Protein AF-A0AAW1ECM9-F1 (afdb_monomer)

Solvent-accessible surface area (backbone atoms only — not comparable to full-atom values): 14323 Å² total; per-residue (Å²): 135,84,79,77,73,82,77,79,55,70,61,82,69,40,70,68,50,48,52,52,51,24,44,50,50,38,53,49,50,54,51,50,55,50,50,58,68,52,47,66,84,90,59,44,42,49,56,42,50,50,54,50,54,52,48,55,52,49,51,55,52,48,47,57,29,48,77,68,73,46,39,92,90,24,63,50,38,37,50,51,47,70,75,41,71,87,61,80,78,69,53,69,64,56,48,52,51,49,53,50,52,52,51,49,48,57,62,75,46,38,68,58,64,74,40,41,65,64,40,41,38,64,68,41,54,78,77,41,61,62,89,78,49,61,79,83,37,32,66,47,44,54,54,52,59,70,32,65,70,56,55,66,48,47,75,85,40,54,74,65,57,42,50,66,67,52,56,60,89,70,32,48,55,56,39,52,49,45,54,56,53,69,66,43,75,55,49,64,45,67,58,53,52,49,52,53,50,47,54,68,65,62,40,92,86,55,86,80,73,48,72,67,59,48,52,53,54,48,51,64,62,75,48,87,75,78,76,62,60,67,62,54,56,73,71,51,81,80,78,80,82,130

Sequence (242 aa):
MAKRLDKTVPELIDPEWKWHLAFLTDVTEMLNSLNLQLQGQGKLICDMYSHIKAFEVKLALLLEQVKKHNFIHLPATQNLSAENPAVPFPAEKCVEALEMLKAQFGVRFRELHVNAKEIRLFQNPFVADIDEVQPSYQFELAELQNCDVLKDAFKPNSLIDFYAALPNDTYPNIKKHAMKMSTLFGSTYICEQTFSRMKLQKTPMRSRLTDEHLHHCLRLAVTRMEPDIQLLTSQMQAHSSH

Structure (mmCIF, N/CA/C/O backbone):
data_AF-A0AAW1ECM9-F1
#
_entry.id   AF-A0AAW1ECM9-F1
#
loop_
_atom_site.group_PDB
_atom_site.id
_atom_site.type_symbol
_atom_site.label_atom_id
_atom_site.label_alt_id
_atom_site.label_comp_id
_atom_site.label_asym_id
_atom_site.label_entity_id
_atom_site.label_seq_id
_atom_site.pdbx_PDB_ins_code
_atom_site.Cartn_x
_atom_site.Cartn_y
_atom_site.Cartn_z
_atom_site.occupancy
_atom_site.B_iso_or_equiv
_atom_site.auth_seq_id
_atom_site.auth_comp_id
_atom_site.auth_asym_id
_atom_site.auth_atom_id
_atom_site.pdbx_PDB_model_num
ATOM 1 N N . MET A 1 1 ? 13.097 36.464 -38.735 1.00 38.59 1 MET A N 1
ATOM 2 C CA . MET A 1 1 ? 13.055 34.992 -38.584 1.00 38.59 1 MET A CA 1
ATOM 3 C C . MET A 1 1 ? 14.288 34.544 -37.815 1.00 38.59 1 MET A C 1
ATOM 5 O O . MET A 1 1 ? 15.364 34.468 -38.393 1.00 38.59 1 MET A O 1
ATOM 9 N N . ALA A 1 2 ? 14.165 34.326 -36.506 1.00 41.69 2 ALA A N 1
ATOM 10 C CA . ALA A 1 2 ? 15.258 33.781 -35.707 1.00 41.69 2 ALA A CA 1
ATOM 11 C C . ALA A 1 2 ? 15.340 32.267 -35.953 1.00 41.69 2 ALA A C 1
ATOM 13 O O . ALA A 1 2 ? 14.420 31.532 -35.594 1.00 41.69 2 ALA A O 1
ATOM 14 N N . LYS A 1 3 ? 16.423 31.811 -36.594 1.00 49.22 3 LYS A N 1
ATOM 15 C CA . LYS A 1 3 ? 16.808 30.396 -36.636 1.00 49.22 3 LYS A CA 1
ATOM 16 C C . LYS A 1 3 ? 16.983 29.925 -35.188 1.00 49.22 3 LYS A C 1
ATOM 18 O O . LYS A 1 3 ? 17.925 30.352 -34.525 1.00 49.22 3 LYS A O 1
ATOM 23 N N . ARG A 1 4 ? 16.083 29.071 -34.686 1.00 49.94 4 ARG A N 1
ATOM 24 C CA . ARG A 1 4 ? 16.380 28.244 -33.508 1.00 49.94 4 ARG A CA 1
ATOM 25 C C . ARG A 1 4 ? 17.580 27.386 -33.903 1.00 49.94 4 ARG A C 1
ATOM 27 O O . ARG A 1 4 ? 17.438 26.532 -34.770 1.00 49.94 4 ARG A O 1
ATOM 34 N N . LEU A 1 5 ? 18.756 27.673 -33.344 1.00 50.81 5 LEU A N 1
ATOM 35 C CA . LEU A 1 5 ? 19.856 26.720 -33.390 1.00 50.81 5 LEU A CA 1
ATOM 36 C C . LEU A 1 5 ? 19.347 25.434 -32.749 1.00 50.81 5 LEU A C 1
ATOM 38 O O . LEU A 1 5 ? 18.868 25.458 -31.613 1.00 50.81 5 LEU A O 1
ATOM 42 N N . ASP A 1 6 ? 19.426 24.357 -33.515 1.00 59.62 6 ASP A N 1
ATOM 43 C CA . ASP A 1 6 ? 19.212 22.993 -33.074 1.00 59.62 6 ASP A CA 1
ATOM 44 C C . ASP A 1 6 ? 20.209 22.730 -31.938 1.00 59.62 6 ASP A C 1
ATOM 46 O O . ASP A 1 6 ? 21.406 22.543 -32.161 1.00 59.62 6 ASP A O 1
ATOM 50 N N . LYS A 1 7 ? 19.757 22.881 -30.689 1.00 62.72 7 LYS A N 1
ATOM 51 C CA . LYS A 1 7 ? 20.581 22.580 -29.521 1.00 62.72 7 LYS A CA 1
ATOM 52 C C . LYS A 1 7 ? 20.659 21.064 -29.441 1.00 62.72 7 LYS A C 1
ATOM 54 O O . LYS A 1 7 ? 19.790 20.433 -28.850 1.00 62.72 7 LYS A O 1
ATOM 59 N N . THR A 1 8 ? 21.684 20.493 -30.061 1.00 66.88 8 THR A N 1
ATOM 60 C CA . THR A 1 8 ? 22.034 19.085 -29.887 1.00 66.88 8 THR A CA 1
ATOM 61 C C . THR A 1 8 ? 22.286 18.834 -28.406 1.00 66.88 8 THR A C 1
ATOM 63 O O . THR A 1 8 ? 23.175 19.455 -27.825 1.00 66.88 8 THR A O 1
ATOM 66 N N . VAL A 1 9 ? 21.482 17.961 -27.802 1.00 75.25 9 VAL A N 1
ATOM 67 C CA . VAL A 1 9 ? 21.668 17.468 -26.433 1.00 75.25 9 VAL A CA 1
ATOM 68 C C . VAL A 1 9 ? 22.594 16.253 -26.536 1.00 75.25 9 VAL A C 1
ATOM 70 O O . VAL A 1 9 ? 22.153 15.236 -27.077 1.00 75.25 9 VAL A O 1
ATOM 73 N N . PRO A 1 10 ? 23.871 16.346 -26.118 1.00 76.62 10 PRO A N 1
ATOM 74 C CA . PRO A 1 10 ? 24.856 15.277 -26.313 1.00 76.62 10 PRO A CA 1
ATOM 75 C C . PRO A 1 10 ? 24.416 13.932 -25.728 1.00 76.62 10 PRO A C 1
ATOM 77 O O . PRO A 1 10 ? 24.673 12.882 -26.309 1.00 76.62 10 PRO A O 1
ATOM 80 N N . GLU A 1 11 ? 23.685 13.966 -24.618 1.00 78.31 11 GLU A N 1
ATOM 81 C CA . GLU A 1 11 ? 23.151 12.795 -23.927 1.00 78.31 11 GLU A CA 1
ATOM 82 C C . GLU A 1 11 ? 22.100 12.049 -24.768 1.00 78.31 11 GLU A C 1
ATOM 84 O O . GLU A 1 11 ? 22.016 10.827 -24.718 1.00 78.31 11 GLU A O 1
ATOM 89 N N . LEU A 1 12 ? 21.351 12.755 -25.628 1.00 78.69 12 LEU A N 1
ATOM 90 C CA . LEU A 1 12 ? 20.403 12.146 -26.575 1.00 78.69 12 LEU A CA 1
ATOM 91 C C . LEU A 1 12 ? 21.086 11.540 -27.808 1.00 78.69 12 LEU A C 1
ATOM 93 O O . LEU A 1 12 ? 20.409 11.019 -28.700 1.00 78.69 12 LEU A O 1
ATOM 97 N N . ILE A 1 13 ? 22.413 11.595 -27.880 1.00 82.50 13 ILE A N 1
ATOM 98 C CA . ILE A 1 13 ? 23.206 10.914 -28.905 1.00 82.50 13 ILE A CA 1
ATOM 99 C C . ILE A 1 13 ? 23.725 9.578 -28.355 1.00 82.50 13 ILE A C 1
ATOM 101 O O . ILE A 1 13 ? 23.816 8.617 -29.116 1.00 82.50 13 ILE A O 1
ATOM 105 N N . ASP A 1 14 ? 23.977 9.491 -27.045 1.00 88.75 14 ASP A N 1
ATOM 106 C CA . ASP A 1 14 ? 24.461 8.290 -26.360 1.00 88.75 14 ASP A CA 1
ATOM 107 C C . ASP A 1 14 ? 23.364 7.200 -26.262 1.00 88.75 14 ASP A C 1
ATOM 109 O O . ASP A 1 14 ? 22.332 7.402 -25.608 1.00 88.75 14 ASP A O 1
ATOM 113 N N . PRO A 1 15 ? 23.556 6.026 -26.897 1.00 87.00 15 PRO A N 1
ATOM 114 C CA . PRO A 1 15 ? 22.600 4.924 -26.830 1.00 87.00 15 PRO A CA 1
ATOM 115 C C . PRO A 1 15 ? 22.406 4.343 -25.422 1.00 87.00 15 PRO A C 1
ATOM 117 O O . PRO A 1 15 ? 21.289 3.947 -25.085 1.00 87.00 15 PRO A O 1
ATOM 120 N N . GLU A 1 16 ? 23.452 4.296 -24.591 1.00 89.44 16 GLU A N 1
ATOM 121 C CA . GLU A 1 16 ? 23.349 3.778 -23.220 1.00 89.44 16 GLU A CA 1
ATOM 122 C C . GLU A 1 16 ? 22.551 4.749 -22.342 1.00 89.44 16 GLU A C 1
ATOM 124 O O . GLU A 1 16 ? 21.689 4.341 -21.559 1.00 89.44 16 GLU A O 1
ATOM 129 N N . TRP A 1 17 ? 22.763 6.054 -22.522 1.00 92.38 17 TRP A N 1
ATOM 130 C CA . TRP A 1 17 ? 21.990 7.070 -21.813 1.00 92.38 17 TRP A CA 1
ATOM 131 C C . TRP A 1 17 ? 20.489 6.983 -22.125 1.00 92.38 17 TRP A C 1
ATOM 133 O O . TRP A 1 17 ? 19.664 7.075 -21.212 1.00 92.38 17 TRP A O 1
ATOM 143 N N . LYS A 1 18 ? 20.114 6.737 -23.389 1.00 93.12 18 LYS A N 1
ATOM 144 C CA . LYS A 1 18 ? 18.703 6.544 -23.781 1.00 93.12 18 LYS A CA 1
ATOM 145 C C . LYS A 1 18 ? 18.054 5.371 -23.058 1.00 93.12 18 LYS A C 1
ATOM 147 O O . LYS A 1 18 ? 16.903 5.493 -22.639 1.00 93.12 18 LYS A O 1
ATOM 152 N N . TRP A 1 19 ? 18.786 4.270 -22.878 1.00 95.12 19 TRP A N 1
ATOM 153 C CA . TRP A 1 19 ? 18.303 3.128 -22.104 1.00 95.12 19 TRP A CA 1
ATOM 154 C C . TRP A 1 19 ? 18.006 3.506 -20.660 1.00 95.12 19 TRP A C 1
ATOM 156 O O . TRP A 1 19 ? 16.916 3.216 -20.166 1.00 95.12 19 TRP A O 1
ATOM 166 N N . HIS A 1 20 ? 18.937 4.202 -20.003 1.00 94.81 20 HIS A N 1
ATOM 167 C CA . HIS A 1 20 ? 18.720 4.674 -18.639 1.00 94.81 20 HIS A CA 1
ATOM 168 C C . HIS A 1 20 ? 17.531 5.634 -18.550 1.00 94.81 20 HIS A C 1
ATOM 170 O O . HIS A 1 20 ? 16.724 5.501 -17.634 1.00 94.81 20 HIS A O 1
ATOM 176 N N . LEU A 1 21 ? 17.377 6.562 -19.501 1.00 95.44 21 LEU A N 1
ATOM 177 C CA . LEU A 1 21 ? 16.240 7.483 -19.517 1.00 95.44 21 LEU A CA 1
ATOM 178 C C . LEU A 1 21 ? 14.907 6.736 -19.649 1.00 95.44 21 LEU A C 1
ATOM 180 O O . LEU A 1 21 ? 13.988 6.997 -18.872 1.00 95.44 21 LEU A O 1
ATOM 184 N N . ALA A 1 22 ? 14.792 5.826 -20.619 1.00 96.38 22 ALA A N 1
ATOM 185 C CA . ALA A 1 22 ? 13.566 5.063 -20.852 1.00 96.38 22 ALA A CA 1
ATOM 186 C C . ALA A 1 22 ? 13.191 4.234 -19.614 1.00 96.38 22 ALA A C 1
ATOM 188 O O . ALA A 1 22 ? 12.075 4.339 -19.104 1.00 96.38 22 ALA A O 1
ATOM 189 N N . PHE A 1 23 ? 14.168 3.516 -19.060 1.00 97.44 23 PHE A N 1
ATOM 190 C CA . PHE A 1 23 ? 14.000 2.714 -17.855 1.00 97.44 23 PHE A CA 1
ATOM 191 C C . PHE A 1 23 ? 13.586 3.548 -16.635 1.00 97.44 23 PHE A C 1
ATOM 193 O O . PHE A 1 23 ? 12.630 3.209 -15.935 1.00 97.44 23 PHE A O 1
ATOM 200 N N . LEU A 1 24 ? 14.271 4.668 -16.384 1.00 97.12 24 LEU A N 1
ATOM 201 C CA . LEU A 1 24 ? 13.948 5.556 -15.266 1.00 97.12 24 LEU A CA 1
ATOM 202 C C . LEU A 1 24 ? 12.581 6.216 -15.432 1.00 97.12 24 LEU A C 1
ATOM 204 O O . LEU A 1 24 ? 11.898 6.424 -14.429 1.00 97.12 24 LEU A O 1
ATOM 208 N N . THR A 1 25 ? 12.170 6.523 -16.663 1.00 98.00 25 THR A N 1
ATOM 209 C CA . THR A 1 25 ? 10.831 7.057 -16.949 1.00 98.00 25 THR A CA 1
ATOM 210 C C . THR A 1 25 ? 9.763 6.069 -16.489 1.00 98.00 25 THR A C 1
ATOM 212 O O . THR A 1 25 ? 8.888 6.438 -15.707 1.00 98.00 25 THR A O 1
ATOM 215 N N . ASP A 1 26 ? 9.886 4.800 -16.884 1.00 98.31 26 ASP A N 1
ATOM 216 C CA . ASP A 1 26 ? 8.927 3.758 -16.509 1.00 98.31 26 ASP A CA 1
ATOM 217 C C . ASP A 1 26 ? 8.907 3.507 -14.985 1.00 98.31 26 ASP A C 1
ATOM 219 O O . ASP A 1 26 ? 7.842 3.490 -14.362 1.00 98.31 26 ASP A O 1
ATOM 223 N N . VAL A 1 27 ? 10.078 3.367 -14.348 1.00 97.50 27 VAL A N 1
ATOM 224 C CA . VAL A 1 27 ? 10.175 3.134 -12.891 1.00 97.50 27 VAL A CA 1
ATOM 225 C C . VAL A 1 27 ? 9.627 4.322 -12.094 1.00 97.50 27 VAL A C 1
ATOM 227 O O . VAL A 1 27 ? 8.933 4.132 -11.092 1.00 97.50 27 VAL A O 1
ATOM 230 N N . THR A 1 28 ? 9.902 5.550 -12.537 1.00 97.19 28 THR A N 1
ATOM 231 C CA . THR A 1 28 ? 9.387 6.762 -11.882 1.00 97.19 28 THR A CA 1
ATOM 232 C C . THR A 1 28 ? 7.871 6.849 -12.003 1.00 97.19 28 THR A C 1
ATOM 234 O O . THR A 1 28 ? 7.210 7.200 -11.027 1.00 97.19 28 THR A O 1
ATOM 237 N N . GLU A 1 29 ? 7.299 6.467 -13.146 1.00 98.00 29 GLU A N 1
ATOM 238 C CA . GLU A 1 29 ? 5.845 6.419 -13.322 1.00 98.00 29 GLU A CA 1
ATOM 239 C C . GLU A 1 29 ? 5.197 5.391 -12.379 1.00 98.00 29 GLU A C 1
ATOM 241 O O . GLU A 1 29 ? 4.200 5.685 -11.714 1.00 98.00 29 GLU A O 1
ATOM 246 N N . MET A 1 30 ? 5.807 4.209 -12.221 1.00 97.44 30 MET A N 1
ATOM 247 C CA . MET A 1 30 ? 5.350 3.211 -11.245 1.00 97.44 30 MET A CA 1
ATOM 248 C C . MET A 1 30 ? 5.378 3.758 -9.808 1.00 97.44 30 MET A C 1
ATOM 250 O O . MET A 1 30 ? 4.416 3.571 -9.055 1.00 97.44 30 MET A O 1
ATOM 254 N N . LEU A 1 31 ? 6.459 4.446 -9.424 1.00 96.50 31 LEU A N 1
ATOM 255 C CA . LEU A 1 31 ? 6.590 5.078 -8.106 1.00 96.50 31 LEU A CA 1
ATOM 256 C C . LEU A 1 31 ? 5.564 6.197 -7.903 1.00 96.50 31 LEU A C 1
ATOM 258 O O . LEU A 1 31 ? 4.970 6.294 -6.828 1.00 96.50 31 LEU A O 1
ATOM 262 N N . ASN A 1 32 ? 5.318 7.011 -8.929 1.00 95.75 32 ASN A N 1
ATOM 263 C CA . ASN A 1 32 ? 4.312 8.066 -8.898 1.00 95.75 32 ASN A CA 1
ATOM 264 C C . ASN A 1 32 ? 2.902 7.484 -8.715 1.00 95.75 32 ASN A C 1
ATOM 266 O O . ASN A 1 32 ? 2.145 7.950 -7.863 1.00 95.75 32 ASN A O 1
ATOM 270 N N . SER A 1 33 ? 2.581 6.407 -9.436 1.00 96.00 33 SER A N 1
ATOM 271 C CA . SER A 1 33 ? 1.314 5.685 -9.287 1.00 96.00 33 SER A CA 1
ATOM 272 C C . SER A 1 33 ? 1.107 5.182 -7.854 1.00 96.00 33 SER A C 1
ATOM 274 O O . SER A 1 33 ? 0.041 5.400 -7.274 1.00 96.00 33 SER A O 1
ATOM 276 N N . LEU A 1 34 ? 2.136 4.580 -7.240 1.00 94.94 34 LEU A N 1
ATOM 277 C CA . LEU A 1 34 ? 2.082 4.197 -5.827 1.00 94.94 34 LEU A CA 1
ATOM 278 C C . LEU A 1 34 ? 1.882 5.422 -4.928 1.00 94.94 34 LEU A C 1
ATOM 280 O O . LEU A 1 34 ? 1.025 5.401 -4.049 1.00 94.94 34 LEU A O 1
ATOM 284 N N . ASN A 1 35 ? 2.654 6.488 -5.136 1.00 91.81 35 ASN A N 1
ATOM 285 C CA . ASN A 1 35 ? 2.578 7.683 -4.304 1.00 91.81 35 ASN A CA 1
ATOM 286 C C . ASN A 1 35 ? 1.161 8.283 -4.304 1.00 91.81 35 ASN A C 1
ATOM 288 O O . ASN A 1 35 ? 0.630 8.596 -3.242 1.00 91.81 35 ASN A O 1
ATOM 292 N N . LEU A 1 36 ? 0.497 8.335 -5.461 1.00 91.12 36 LEU A N 1
ATOM 293 C CA . LEU A 1 36 ? -0.900 8.768 -5.562 1.00 91.12 36 LEU A CA 1
ATOM 294 C C . LEU A 1 36 ? -1.866 7.854 -4.790 1.00 91.12 36 LEU A C 1
ATOM 296 O O . LEU A 1 36 ? -2.824 8.344 -4.198 1.00 91.12 36 LEU A O 1
ATOM 300 N N . GLN A 1 37 ? -1.617 6.540 -4.752 1.00 91.62 37 GLN A N 1
ATOM 301 C CA . GLN A 1 37 ? -2.428 5.592 -3.972 1.00 91.62 37 GLN A CA 1
ATOM 302 C C . GLN A 1 37 ? -2.243 5.746 -2.457 1.00 91.62 37 GLN A C 1
ATOM 304 O O . GLN A 1 37 ? -3.186 5.505 -1.696 1.00 91.62 37 GLN A O 1
ATOM 309 N N . LEU A 1 38 ? -1.038 6.135 -2.030 1.00 89.00 38 LEU A N 1
ATOM 310 C CA . LEU A 1 38 ? -0.685 6.390 -0.631 1.00 89.00 38 LEU A CA 1
ATOM 311 C C . LEU A 1 38 ? -1.124 7.779 -0.148 1.00 89.00 38 LEU A C 1
ATOM 313 O O . LEU A 1 38 ? -1.183 8.030 1.055 1.00 89.00 38 LEU A O 1
ATOM 317 N N . GLN A 1 39 ? -1.442 8.678 -1.073 1.00 84.12 39 GLN A N 1
ATOM 318 C CA . GLN A 1 39 ? -1.940 10.012 -0.782 1.00 84.12 39 GLN A CA 1
ATOM 319 C C . GLN A 1 39 ? -3.474 10.062 -0.788 1.00 84.12 39 GLN A C 1
ATOM 321 O O . GLN A 1 39 ? -4.174 9.171 -1.271 1.00 84.12 39 GLN A O 1
ATOM 326 N N . GLY A 1 40 ? -4.005 11.146 -0.227 1.00 77.50 40 GLY A N 1
ATOM 327 C CA . GLY A 1 40 ? -5.434 11.424 -0.200 1.00 77.50 40 GLY A CA 1
ATOM 328 C C . GLY A 1 40 ? -6.073 11.257 1.172 1.00 77.50 40 GLY A C 1
ATOM 329 O O . GLY A 1 40 ? -5.466 10.829 2.156 1.00 77.50 40 GLY A O 1
ATOM 330 N N . GLN A 1 41 ? -7.331 11.675 1.235 1.00 74.44 41 GLN A N 1
ATOM 331 C CA . GLN A 1 41 ? -8.090 11.766 2.468 1.00 74.44 41 GLN A CA 1
ATOM 332 C C . GLN A 1 41 ? -8.784 10.434 2.788 1.00 74.44 41 GLN A C 1
ATOM 334 O O . GLN A 1 41 ? -9.352 9.802 1.905 1.00 74.44 41 GLN A O 1
ATOM 339 N N . GLY A 1 42 ? -8.782 10.033 4.064 1.00 77.50 42 GLY A N 1
ATOM 340 C CA . GLY A 1 42 ? -9.555 8.875 4.536 1.00 77.50 42 GLY A CA 1
ATOM 341 C C . GLY A 1 42 ? -8.935 7.505 4.251 1.00 77.50 42 GLY A C 1
ATOM 342 O O . GLY A 1 42 ? -9.629 6.506 4.373 1.00 77.50 42 GLY A O 1
ATOM 343 N N . LYS A 1 43 ? -7.649 7.445 3.886 1.00 84.81 43 LYS A N 1
ATOM 344 C CA . LYS A 1 43 ? -6.910 6.185 3.738 1.00 84.81 43 LYS A CA 1
ATOM 345 C C . LYS A 1 43 ? -6.592 5.587 5.107 1.00 84.81 43 LYS A C 1
ATOM 347 O O . LYS A 1 43 ? -5.938 6.244 5.921 1.00 84.81 43 LYS A O 1
ATOM 352 N N . LEU A 1 44 ? -7.030 4.352 5.345 1.00 91.00 44 LEU A N 1
ATOM 353 C CA . LEU A 1 44 ? -6.690 3.605 6.552 1.00 91.00 44 LEU A CA 1
ATOM 354 C C . LEU A 1 44 ? -5.328 2.926 6.393 1.00 91.00 44 LEU A C 1
ATOM 356 O O . LEU A 1 44 ? -4.858 2.661 5.284 1.00 91.00 44 LEU A O 1
ATOM 360 N N . ILE A 1 45 ? -4.700 2.589 7.520 1.00 91.81 45 ILE A N 1
ATOM 361 C CA . ILE A 1 45 ? -3.388 1.931 7.530 1.00 91.81 45 ILE A CA 1
ATOM 362 C C . ILE A 1 45 ? -3.381 0.613 6.737 1.00 91.81 45 ILE A C 1
ATOM 364 O O . ILE A 1 45 ? -2.407 0.307 6.051 1.00 91.81 45 ILE A O 1
ATOM 368 N N . CYS A 1 46 ? -4.486 -0.140 6.760 1.00 93.31 46 CYS A N 1
ATOM 369 C CA . CYS A 1 46 ? -4.637 -1.382 6.002 1.00 93.31 46 CYS A CA 1
ATOM 370 C C . CYS A 1 46 ? -4.703 -1.165 4.485 1.00 93.31 46 CYS A C 1
ATOM 372 O O . CYS A 1 46 ? -4.180 -1.992 3.732 1.00 93.31 46 CYS A O 1
ATOM 374 N N . ASP A 1 47 ? -5.286 -0.054 4.027 1.00 92.12 47 ASP A N 1
ATOM 375 C CA . ASP A 1 47 ? -5.331 0.293 2.603 1.00 92.12 47 ASP A CA 1
ATOM 376 C C . ASP A 1 47 ? -3.919 0.581 2.102 1.00 92.12 47 ASP A C 1
ATOM 378 O O . ASP A 1 47 ? -3.468 0.046 1.089 1.00 92.12 47 ASP A O 1
ATOM 382 N N . MET A 1 48 ? -3.183 1.384 2.871 1.00 92.25 48 MET A N 1
ATOM 383 C CA . MET A 1 48 ? -1.814 1.765 2.537 1.00 92.25 48 MET A CA 1
ATOM 384 C C . MET A 1 48 ? -0.882 0.565 2.558 1.00 92.25 48 MET A C 1
ATOM 386 O O . MET A 1 48 ? -0.116 0.371 1.614 1.00 92.25 48 MET A O 1
ATOM 390 N N . TYR A 1 49 ? -1.006 -0.292 3.571 1.00 94.50 49 TYR A N 1
ATOM 391 C CA . TYR A 1 49 ? -0.241 -1.528 3.628 1.00 94.50 49 TYR A CA 1
ATOM 392 C C . TYR A 1 49 ? -0.534 -2.445 2.433 1.00 94.50 49 TYR A C 1
ATOM 394 O O . TYR A 1 49 ? 0.391 -3.015 1.856 1.00 94.50 49 TYR A O 1
ATOM 402 N N . SER A 1 50 ? -1.794 -2.532 1.997 1.00 95.00 50 SER A N 1
ATOM 403 C CA . SER A 1 50 ? -2.174 -3.317 0.815 1.00 95.00 50 SER A CA 1
ATOM 404 C C . SER A 1 50 ? -1.528 -2.777 -0.468 1.00 95.00 50 SER A C 1
ATOM 406 O O . SER A 1 50 ? -0.988 -3.557 -1.255 1.00 95.00 50 SER A O 1
ATOM 408 N N . HIS A 1 51 ? -1.519 -1.453 -0.663 1.00 95.94 51 HIS A N 1
ATOM 409 C CA . HIS A 1 51 ? -0.849 -0.815 -1.804 1.00 95.94 51 HIS A CA 1
ATOM 410 C C . HIS A 1 51 ? 0.671 -1.039 -1.788 1.00 95.94 51 HIS A C 1
ATOM 412 O O . HIS A 1 51 ? 1.248 -1.379 -2.823 1.00 95.94 51 HIS A O 1
ATOM 418 N N . ILE A 1 52 ? 1.307 -0.921 -0.617 1.00 96.06 52 ILE A N 1
ATOM 419 C CA . ILE A 1 52 ? 2.749 -1.154 -0.440 1.00 96.06 52 ILE A CA 1
ATOM 420 C C . ILE A 1 52 ? 3.101 -2.606 -0.767 1.00 96.06 52 ILE A C 1
ATOM 422 O O . ILE A 1 52 ? 3.949 -2.834 -1.628 1.00 96.06 52 ILE A O 1
ATOM 426 N N . LYS A 1 53 ? 2.398 -3.588 -0.182 1.00 96.81 53 LYS A N 1
ATOM 427 C CA . LYS A 1 53 ? 2.646 -5.011 -0.479 1.00 96.81 53 LYS A CA 1
ATOM 428 C C . LYS A 1 53 ? 2.468 -5.327 -1.959 1.00 96.81 53 LYS A C 1
ATOM 430 O O . LYS A 1 53 ? 3.275 -6.049 -2.539 1.00 96.81 53 LYS A O 1
ATOM 435 N N . ALA A 1 54 ? 1.418 -4.793 -2.582 1.00 97.88 54 ALA A N 1
ATOM 436 C CA . ALA A 1 54 ? 1.194 -4.989 -4.008 1.00 97.88 54 ALA A CA 1
ATOM 437 C C . ALA A 1 54 ? 2.356 -4.423 -4.838 1.00 97.88 54 ALA A C 1
ATOM 439 O O . ALA A 1 54 ? 2.783 -5.056 -5.804 1.00 97.88 54 ALA A O 1
ATOM 440 N N . PHE A 1 55 ? 2.890 -3.259 -4.463 1.00 98.06 55 PHE A N 1
ATOM 441 C CA . PHE A 1 55 ? 4.039 -2.667 -5.140 1.00 98.06 55 PHE A CA 1
ATOM 442 C C . PHE A 1 55 ? 5.326 -3.472 -4.944 1.00 98.06 55 PHE A C 1
ATOM 444 O O . PHE A 1 55 ? 6.040 -3.700 -5.913 1.00 98.06 55 PHE A O 1
ATOM 451 N N . GLU A 1 56 ? 5.607 -3.967 -3.740 1.00 98.06 56 GLU A N 1
ATOM 452 C CA . GLU A 1 56 ? 6.778 -4.818 -3.484 1.00 98.06 56 GLU A CA 1
ATOM 453 C C . GLU A 1 56 ? 6.748 -6.111 -4.308 1.00 98.06 56 GLU A C 1
ATOM 455 O O . GLU A 1 56 ? 7.773 -6.528 -4.854 1.00 98.06 56 GLU A O 1
ATOM 460 N N . VAL A 1 57 ? 5.565 -6.720 -4.456 1.00 98.12 57 VAL A N 1
ATOM 461 C CA . VAL A 1 57 ? 5.366 -7.884 -5.332 1.00 98.12 57 VAL A CA 1
ATOM 462 C C . VAL A 1 57 ? 5.587 -7.502 -6.796 1.00 98.12 57 VAL A C 1
ATOM 464 O O . VAL A 1 57 ? 6.315 -8.201 -7.499 1.00 98.12 57 VAL A O 1
ATOM 467 N N . LYS A 1 58 ? 5.024 -6.376 -7.259 1.00 97.94 58 LYS A N 1
ATOM 468 C CA . LYS A 1 58 ? 5.265 -5.860 -8.620 1.00 97.94 58 LYS A CA 1
ATOM 469 C C . LYS A 1 58 ? 6.748 -5.603 -8.875 1.00 97.94 58 LYS A C 1
ATOM 471 O O . LYS A 1 58 ? 7.236 -5.957 -9.939 1.00 97.94 58 LYS A O 1
ATOM 476 N N . LEU A 1 59 ? 7.465 -5.040 -7.908 1.00 98.00 59 LEU A N 1
ATOM 477 C CA . LEU A 1 59 ? 8.893 -4.754 -8.014 1.00 98.00 59 LEU A CA 1
ATOM 478 C C . LEU A 1 59 ? 9.723 -6.041 -8.101 1.00 98.00 59 LEU A C 1
ATOM 480 O O . LEU A 1 59 ? 10.655 -6.120 -8.896 1.00 98.00 59 LEU A O 1
ATOM 484 N N . ALA A 1 60 ? 9.358 -7.075 -7.335 1.00 98.06 60 ALA A N 1
ATOM 485 C CA . ALA A 1 60 ? 9.984 -8.391 -7.445 1.00 98.06 60 ALA A CA 1
ATOM 486 C C . ALA A 1 60 ? 9.718 -9.051 -8.811 1.00 98.06 60 ALA A C 1
ATOM 488 O O . ALA A 1 60 ? 10.638 -9.608 -9.402 1.00 98.06 60 ALA A O 1
ATOM 489 N N . LEU A 1 61 ? 8.490 -8.957 -9.331 1.00 98.00 61 LEU A N 1
ATOM 490 C CA . LEU A 1 61 ? 8.152 -9.447 -10.671 1.00 98.00 61 LEU A CA 1
ATOM 491 C C . LEU A 1 61 ? 8.922 -8.691 -11.758 1.00 98.00 61 LEU A C 1
ATOM 493 O O . LEU A 1 61 ? 9.478 -9.316 -12.661 1.00 98.00 61 LEU A O 1
ATOM 497 N N . LEU A 1 62 ? 8.990 -7.365 -11.643 1.00 97.81 62 LEU A N 1
ATOM 498 C CA . LEU A 1 62 ? 9.706 -6.504 -12.574 1.00 97.81 62 LEU A CA 1
ATOM 499 C C . LEU A 1 62 ? 11.196 -6.847 -12.617 1.00 97.81 62 LEU A C 1
ATOM 501 O O . LEU A 1 62 ? 11.764 -6.970 -13.697 1.00 97.81 62 LEU A O 1
ATOM 505 N N . LEU A 1 63 ? 11.817 -7.059 -11.455 1.00 98.06 63 LEU A N 1
ATOM 506 C CA . LEU A 1 63 ? 13.215 -7.474 -11.353 1.00 98.06 63 LEU A CA 1
ATOM 507 C C . LEU A 1 63 ? 13.491 -8.754 -12.159 1.00 98.06 63 LEU A C 1
ATOM 509 O O . LEU A 1 63 ? 14.431 -8.798 -12.952 1.00 98.06 63 LEU A O 1
ATOM 513 N N . GLU A 1 64 ? 12.650 -9.779 -12.003 1.00 98.00 64 GLU A N 1
ATOM 514 C CA . GLU A 1 64 ? 12.784 -11.042 -12.742 1.00 98.00 64 GLU A CA 1
ATOM 515 C C . GLU A 1 64 ? 12.544 -10.877 -14.248 1.00 98.00 64 GLU A C 1
ATOM 517 O O . GLU A 1 64 ? 13.193 -11.533 -15.066 1.00 98.00 64 GLU A O 1
ATOM 522 N N . GLN A 1 65 ? 11.620 -9.997 -14.633 1.00 97.31 65 GLN A N 1
ATOM 523 C CA . GLN A 1 65 ? 11.347 -9.681 -16.034 1.00 97.31 65 GLN A CA 1
ATOM 524 C C . GLN A 1 65 ? 12.531 -8.960 -16.690 1.00 97.31 65 GLN A C 1
ATOM 526 O O . GLN A 1 65 ? 12.966 -9.373 -17.764 1.00 97.31 65 GLN A O 1
ATOM 531 N N . VAL A 1 66 ? 13.112 -7.963 -16.019 1.00 97.12 66 VAL A N 1
ATOM 532 C CA . VAL A 1 66 ? 14.282 -7.215 -16.504 1.00 97.12 66 VAL A CA 1
ATOM 533 C C . VAL A 1 66 ? 15.501 -8.130 -16.648 1.00 97.12 66 VAL A C 1
ATOM 535 O O . VAL A 1 66 ? 16.162 -8.087 -17.684 1.00 97.12 66 VAL A O 1
ATOM 538 N N . LYS A 1 67 ? 15.748 -9.043 -15.694 1.00 96.69 67 LYS A N 1
ATOM 539 C CA . LYS A 1 67 ? 16.802 -10.079 -15.813 1.00 96.69 67 LYS A CA 1
ATOM 540 C C . LYS A 1 67 ? 16.633 -10.942 -17.073 1.00 96.69 67 LYS A C 1
ATOM 542 O O . LYS A 1 67 ? 17.612 -11.327 -17.708 1.00 96.69 67 LYS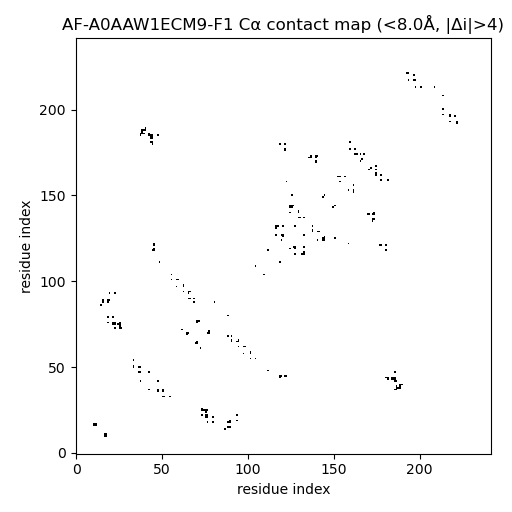 A O 1
ATOM 547 N N . LYS A 1 68 ? 15.385 -11.214 -17.466 1.00 96.38 68 LYS A N 1
ATOM 548 C CA . LYS A 1 68 ? 15.020 -11.980 -18.671 1.00 96.38 68 LYS A CA 1
A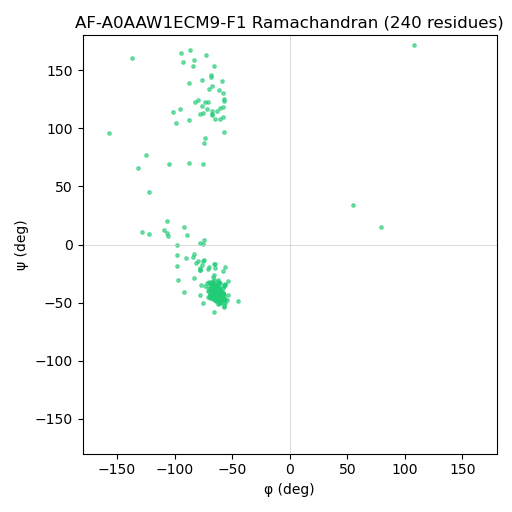TOM 549 C C . LYS A 1 68 ? 14.862 -11.119 -19.929 1.00 96.38 68 LYS A C 1
ATOM 551 O O . LYS A 1 68 ? 14.409 -11.644 -20.942 1.00 96.38 68 LYS A O 1
ATOM 556 N N . HIS A 1 69 ? 15.211 -9.831 -19.876 1.00 94.88 69 HIS A N 1
ATOM 557 C CA . HIS A 1 69 ? 15.034 -8.876 -20.978 1.00 94.88 69 HIS A CA 1
ATOM 558 C C . HIS A 1 69 ? 13.578 -8.797 -21.480 1.00 94.88 69 HIS A C 1
ATOM 560 O O . HIS A 1 69 ? 13.312 -8.609 -22.665 1.00 94.88 69 HIS A O 1
ATOM 566 N N . ASN A 1 70 ? 12.617 -8.963 -20.570 1.00 96.44 70 ASN A N 1
ATOM 567 C CA . ASN A 1 70 ? 11.196 -8.803 -20.843 1.00 96.44 70 ASN A CA 1
ATOM 568 C C . ASN A 1 70 ? 10.720 -7.442 -20.320 1.00 96.44 70 ASN A C 1
ATOM 570 O O . ASN A 1 70 ? 10.675 -7.216 -19.113 1.00 96.44 70 ASN A O 1
ATOM 574 N N . PHE A 1 71 ? 10.321 -6.557 -21.231 1.00 96.81 71 PHE A N 1
ATOM 575 C CA . PHE A 1 71 ? 9.939 -5.177 -20.919 1.00 96.81 71 PHE A CA 1
ATOM 576 C C . PHE A 1 71 ? 8.426 -4.922 -20.997 1.00 96.81 71 PHE A C 1
ATOM 578 O O . PHE A 1 71 ? 8.004 -3.780 -21.109 1.00 96.81 71 PHE A O 1
ATOM 585 N N . ILE A 1 72 ? 7.581 -5.957 -20.915 1.00 96.44 72 ILE A N 1
ATOM 586 C CA . ILE A 1 72 ? 6.119 -5.833 -21.105 1.00 96.44 72 ILE A CA 1
ATOM 587 C C . ILE A 1 72 ? 5.417 -4.847 -20.146 1.00 96.44 72 ILE A C 1
ATOM 589 O O . ILE A 1 72 ? 4.328 -4.361 -20.443 1.00 96.44 72 ILE A O 1
ATOM 593 N N . HIS A 1 73 ? 6.012 -4.557 -18.987 1.00 96.69 73 HIS A N 1
ATOM 594 C CA . HIS A 1 73 ? 5.506 -3.574 -18.017 1.00 96.69 73 HIS A CA 1
ATOM 595 C C . HIS A 1 73 ? 6.325 -2.278 -17.979 1.00 96.69 73 HIS A C 1
ATOM 597 O O . HIS A 1 73 ? 6.111 -1.452 -17.096 1.00 96.69 73 HIS A O 1
ATOM 603 N N . LEU A 1 74 ? 7.244 -2.101 -18.928 1.00 97.75 74 LEU A N 1
ATOM 604 C CA . LEU A 1 74 ? 8.113 -0.938 -19.078 1.00 97.75 74 LEU A CA 1
ATOM 605 C C . LEU A 1 74 ? 7.936 -0.369 -20.498 1.00 97.75 74 LEU A C 1
ATOM 607 O O . LEU A 1 74 ? 8.755 -0.655 -21.373 1.00 97.75 74 LEU A O 1
ATOM 611 N N . PRO A 1 75 ? 6.840 0.364 -20.777 1.00 97.75 75 PRO A N 1
ATOM 612 C CA . PRO A 1 75 ? 6.496 0.776 -22.137 1.00 97.75 75 PRO A CA 1
ATOM 613 C C . PRO A 1 75 ? 7.579 1.606 -22.832 1.00 97.75 75 PRO A C 1
ATOM 615 O O . PRO A 1 75 ? 7.861 1.363 -24.006 1.00 97.75 75 PRO A O 1
ATOM 618 N N . ALA A 1 76 ? 8.211 2.560 -22.139 1.00 97.31 76 ALA A N 1
ATOM 619 C CA . ALA A 1 76 ? 9.269 3.372 -22.741 1.00 97.31 76 ALA A CA 1
ATOM 620 C C . ALA A 1 76 ? 10.492 2.510 -23.088 1.00 97.31 76 ALA A C 1
ATOM 622 O O . ALA A 1 76 ? 11.054 2.624 -24.180 1.00 97.31 76 ALA A O 1
ATOM 623 N N . THR A 1 77 ? 10.860 1.598 -22.188 1.00 96.69 77 THR A N 1
ATOM 624 C CA . THR A 1 77 ? 11.965 0.647 -22.379 1.00 96.69 77 THR A CA 1
ATOM 625 C C . THR A 1 77 ? 11.668 -0.340 -23.513 1.00 96.69 77 THR A C 1
ATOM 627 O O . THR A 1 77 ? 12.529 -0.606 -24.352 1.00 96.69 77 THR A O 1
ATOM 630 N N . GLN A 1 78 ? 10.437 -0.851 -23.587 1.00 96.69 78 GLN A N 1
ATOM 631 C CA . GLN A 1 78 ? 9.985 -1.762 -24.637 1.00 96.69 78 GLN A CA 1
ATOM 632 C C . GLN A 1 78 ? 10.007 -1.098 -26.015 1.00 96.69 78 GLN A C 1
ATOM 634 O O . GLN A 1 78 ? 10.487 -1.702 -26.976 1.00 96.69 78 GLN A O 1
ATOM 639 N N . ASN A 1 79 ? 9.529 0.144 -26.108 1.00 96.25 79 ASN A N 1
ATOM 640 C CA . ASN A 1 79 ? 9.541 0.904 -27.355 1.00 96.25 79 ASN A CA 1
ATOM 641 C C . ASN A 1 79 ? 10.976 1.150 -27.834 1.00 96.25 79 ASN A C 1
ATOM 643 O O . ASN A 1 79 ? 11.288 0.864 -28.988 1.00 96.25 79 ASN A O 1
ATOM 647 N N . LEU A 1 80 ? 11.878 1.568 -26.937 1.00 94.94 80 LEU A N 1
ATOM 648 C CA . LEU A 1 80 ? 13.286 1.775 -27.286 1.00 94.94 80 LEU A CA 1
ATOM 649 C C . LEU A 1 80 ? 13.963 0.476 -27.758 1.00 94.94 80 LEU A C 1
ATOM 651 O O . LEU A 1 80 ? 14.725 0.493 -28.727 1.00 94.94 80 LEU A O 1
ATOM 655 N N . SER A 1 81 ? 13.637 -0.654 -27.120 1.00 93.69 81 SER A N 1
ATOM 656 C CA . SER A 1 81 ? 14.106 -1.981 -27.534 1.00 93.69 81 SER A CA 1
ATOM 657 C C . SER A 1 81 ? 13.657 -2.358 -28.946 1.00 93.69 81 SER A C 1
ATOM 659 O O . SER A 1 81 ? 14.405 -3.027 -29.657 1.00 93.69 81 SER A O 1
ATOM 661 N N . ALA A 1 82 ? 12.437 -1.981 -29.335 1.00 93.19 82 ALA A N 1
ATOM 662 C CA . ALA A 1 82 ? 11.890 -2.264 -30.658 1.00 93.19 82 ALA A CA 1
ATOM 663 C C . ALA A 1 82 ? 12.470 -1.331 -31.734 1.00 93.19 82 ALA A C 1
ATOM 665 O O . ALA A 1 82 ? 12.695 -1.765 -32.863 1.00 93.19 82 ALA A O 1
ATOM 666 N N . GLU A 1 83 ? 12.739 -0.070 -31.384 1.00 91.69 83 GLU A N 1
ATOM 667 C CA . GLU A 1 83 ? 13.334 0.922 -32.286 1.00 91.69 83 GLU A CA 1
ATOM 668 C C . GLU A 1 83 ? 14.814 0.640 -32.581 1.00 91.69 83 GLU A C 1
ATOM 670 O O . GLU A 1 83 ? 15.261 0.847 -33.709 1.00 91.69 83 GLU A O 1
ATOM 675 N N . ASN A 1 84 ? 15.578 0.157 -31.593 1.00 87.50 84 ASN A N 1
ATOM 676 C CA . ASN A 1 84 ? 17.029 -0.022 -31.707 1.00 87.50 84 ASN A CA 1
ATOM 677 C C . ASN A 1 84 ? 17.503 -1.410 -31.224 1.00 87.50 84 ASN A C 1
ATOM 679 O O . ASN A 1 84 ? 18.283 -1.495 -30.274 1.00 87.50 84 ASN A O 1
ATOM 683 N N . PRO A 1 85 ? 17.123 -2.512 -31.901 1.00 85.50 85 PRO A N 1
ATOM 684 C CA . PRO A 1 85 ? 17.441 -3.875 -31.457 1.00 85.50 85 PRO A CA 1
ATOM 685 C C . PRO A 1 85 ? 18.942 -4.215 -31.485 1.00 85.50 85 PRO A C 1
ATOM 687 O O . PRO A 1 85 ? 19.365 -5.192 -30.875 1.00 85.50 85 PRO A O 1
ATOM 690 N N . ALA A 1 86 ? 19.756 -3.431 -32.200 1.00 87.62 86 ALA A N 1
ATOM 691 C CA . ALA A 1 86 ? 21.201 -3.633 -32.289 1.00 87.62 86 ALA A CA 1
ATOM 692 C C . ALA A 1 86 ? 21.969 -3.146 -31.046 1.00 87.62 86 ALA A C 1
ATOM 694 O O . ALA A 1 86 ? 23.110 -3.560 -30.840 1.00 87.62 86 ALA A O 1
ATOM 695 N N . VAL A 1 87 ? 21.375 -2.263 -30.234 1.00 88.69 87 VAL A N 1
A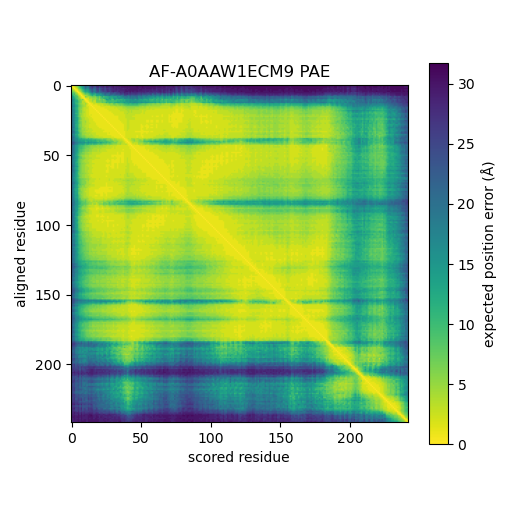TOM 696 C CA . VAL A 1 87 ? 22.009 -1.736 -29.019 1.00 88.69 87 VAL A CA 1
ATOM 697 C C . VAL A 1 87 ? 21.543 -2.575 -27.827 1.00 88.69 87 VAL A C 1
ATOM 699 O O . VAL A 1 87 ? 20.353 -2.557 -27.514 1.00 88.69 87 VAL A O 1
ATOM 702 N N . PRO A 1 88 ? 22.441 -3.297 -27.135 1.00 91.31 88 PRO A N 1
ATOM 703 C CA . PRO A 1 88 ? 22.050 -4.136 -26.011 1.00 91.31 88 PRO A CA 1
ATOM 704 C C . PRO A 1 88 ? 21.581 -3.296 -24.818 1.00 91.31 88 PRO A C 1
ATOM 706 O O . PRO A 1 88 ? 22.101 -2.212 -24.552 1.00 91.31 88 PRO A O 1
ATOM 709 N N . PHE A 1 89 ? 20.608 -3.827 -24.082 1.00 94.75 89 PHE A N 1
ATOM 710 C CA . PHE A 1 89 ? 20.119 -3.235 -22.840 1.00 94.75 89 PHE A CA 1
ATOM 711 C C . PHE A 1 89 ? 21.178 -3.350 -21.721 1.00 94.75 89 PHE A C 1
ATOM 713 O O . PHE A 1 89 ? 21.723 -4.442 -21.525 1.00 94.75 89 PHE A O 1
ATOM 720 N N . PRO A 1 90 ? 21.458 -2.281 -20.946 1.00 94.31 90 PRO A N 1
ATOM 721 C CA . PRO A 1 90 ? 22.404 -2.307 -19.826 1.00 94.31 90 PRO A CA 1
ATOM 722 C C . PRO A 1 90 ? 21.810 -3.012 -18.590 1.00 94.31 90 PRO A C 1
ATOM 724 O O . PRO A 1 90 ? 21.518 -2.393 -17.565 1.00 94.31 90 PRO A O 1
ATOM 727 N N . ALA A 1 91 ? 21.627 -4.332 -18.684 1.00 94.56 91 ALA A N 1
ATOM 728 C CA . ALA A 1 91 ? 20.908 -5.124 -17.686 1.00 94.56 91 ALA A CA 1
ATOM 729 C C . ALA A 1 91 ? 21.501 -5.038 -16.274 1.00 94.56 91 ALA A C 1
ATOM 731 O O . ALA A 1 91 ? 20.748 -4.912 -15.315 1.00 94.56 91 ALA A O 1
ATOM 732 N N . GLU A 1 92 ? 22.828 -5.074 -16.144 1.00 94.94 92 GLU A N 1
ATOM 733 C CA . GLU A 1 92 ? 23.522 -5.087 -14.850 1.00 94.94 92 GLU A CA 1
ATOM 734 C C . GLU A 1 92 ? 23.144 -3.877 -13.980 1.00 94.94 92 GLU A C 1
ATOM 736 O O . GLU A 1 92 ? 22.622 -4.052 -12.879 1.00 94.94 92 GLU A O 1
ATOM 741 N N . LYS A 1 93 ? 23.285 -2.657 -14.518 1.00 94.94 93 LYS A N 1
ATOM 742 C CA . LYS A 1 93 ? 22.966 -1.407 -13.806 1.00 94.94 93 LYS A CA 1
ATOM 743 C C . LYS A 1 93 ? 21.480 -1.293 -13.459 1.00 94.94 93 LYS A C 1
ATOM 745 O O . LYS A 1 93 ? 21.125 -0.865 -12.363 1.00 94.94 93 LYS A O 1
ATOM 750 N N . CYS A 1 94 ? 20.593 -1.665 -14.383 1.00 96.75 94 CYS A N 1
ATOM 751 C CA . CYS A 1 94 ? 19.149 -1.593 -14.150 1.00 96.75 94 CYS A CA 1
ATOM 752 C C . CYS A 1 94 ? 18.681 -2.614 -13.102 1.00 96.75 94 CYS A C 1
ATOM 754 O O . CYS A 1 94 ? 17.830 -2.297 -12.271 1.00 96.75 94 CYS A O 1
ATOM 756 N N . VAL A 1 95 ? 19.246 -3.823 -13.117 1.00 97.94 95 VAL A N 1
ATOM 757 C CA . VAL A 1 95 ? 18.976 -4.861 -12.114 1.00 97.94 95 VAL A CA 1
ATOM 758 C C . VAL A 1 95 ? 19.471 -4.420 -10.740 1.00 97.94 95 VAL A C 1
ATOM 760 O O . VAL A 1 95 ? 18.696 -4.480 -9.786 1.00 97.94 95 VAL A O 1
ATOM 763 N N . GLU A 1 96 ? 20.701 -3.907 -10.648 1.00 97.94 96 GLU A N 1
ATOM 764 C CA . GLU A 1 96 ? 21.256 -3.362 -9.403 1.00 97.94 96 GLU A CA 1
ATOM 765 C C . GLU A 1 96 ? 20.356 -2.252 -8.835 1.00 97.94 96 GLU A C 1
ATOM 767 O O . GLU A 1 96 ? 19.979 -2.288 -7.662 1.00 97.94 96 GLU A O 1
ATOM 772 N N . ALA A 1 97 ? 19.913 -1.313 -9.678 1.00 97.44 97 ALA A N 1
ATOM 773 C CA . ALA A 1 97 ? 19.019 -0.234 -9.263 1.00 97.44 97 ALA A CA 1
ATOM 774 C C . ALA A 1 97 ? 17.676 -0.748 -8.703 1.00 97.44 97 ALA A C 1
ATOM 776 O O . ALA A 1 97 ? 17.184 -0.224 -7.699 1.00 97.44 97 ALA A O 1
ATOM 777 N N . LEU A 1 98 ? 17.079 -1.783 -9.309 1.00 98.25 98 LEU A N 1
ATOM 778 C CA . LEU A 1 98 ? 15.842 -2.396 -8.801 1.00 98.25 98 LEU A CA 1
ATOM 779 C C . LEU A 1 98 ? 16.061 -3.155 -7.491 1.00 98.25 98 LEU A C 1
ATOM 781 O O . LEU A 1 98 ? 15.197 -3.108 -6.611 1.00 98.25 98 LEU A O 1
ATOM 785 N N . GLU A 1 99 ? 17.196 -3.835 -7.336 1.00 98.38 99 GLU A N 1
ATOM 786 C CA . GLU A 1 99 ? 17.557 -4.517 -6.088 1.00 98.38 99 GLU A CA 1
ATOM 787 C C . GLU A 1 99 ? 17.761 -3.509 -4.951 1.00 98.38 99 GLU A C 1
ATOM 789 O O . GLU A 1 99 ? 17.204 -3.688 -3.862 1.00 98.38 99 GLU A O 1
ATOM 794 N N . MET A 1 100 ? 18.448 -2.397 -5.227 1.00 98.19 100 MET A N 1
ATOM 795 C CA . MET A 1 100 ? 18.575 -1.280 -4.291 1.00 98.19 100 MET A CA 1
ATOM 796 C C . MET A 1 100 ? 17.209 -0.692 -3.928 1.00 98.19 100 MET A C 1
ATOM 798 O O . MET A 1 100 ? 16.913 -0.525 -2.743 1.00 98.19 100 MET A O 1
ATOM 802 N N . LEU A 1 101 ? 16.350 -0.418 -4.915 1.00 97.75 101 LEU A N 1
ATOM 803 C CA . LEU A 1 101 ? 15.006 0.110 -4.674 1.00 97.75 101 LEU A CA 1
ATOM 804 C C . LEU A 1 101 ? 14.186 -0.840 -3.790 1.00 97.75 101 LEU A C 1
ATOM 806 O O . LEU A 1 101 ? 13.563 -0.404 -2.821 1.00 97.75 101 LEU A O 1
ATOM 810 N N . LYS A 1 102 ? 14.237 -2.146 -4.066 1.00 97.75 102 LYS A N 1
ATOM 811 C CA . LYS A 1 102 ? 13.553 -3.173 -3.270 1.00 97.75 102 LYS A CA 1
ATOM 812 C C . LYS A 1 102 ? 14.062 -3.211 -1.831 1.00 97.75 102 LYS A C 1
ATOM 814 O O . LYS A 1 102 ? 13.255 -3.267 -0.901 1.00 97.75 102 LYS A O 1
ATOM 819 N N . ALA A 1 103 ? 15.377 -3.140 -1.632 1.00 97.75 103 ALA A N 1
ATOM 820 C CA . ALA A 1 103 ? 15.966 -3.073 -0.297 1.00 97.75 103 ALA A CA 1
ATOM 821 C C . ALA A 1 103 ? 15.508 -1.815 0.462 1.00 97.75 103 ALA A C 1
ATOM 823 O O . ALA A 1 103 ? 15.142 -1.903 1.636 1.00 97.75 103 ALA A O 1
ATOM 824 N N . GLN A 1 104 ? 15.453 -0.661 -0.212 1.00 97.50 104 GLN A N 1
ATOM 825 C CA . GLN A 1 104 ? 14.965 0.584 0.388 1.00 97.50 104 GLN A CA 1
ATOM 826 C C . GLN A 1 104 ? 13.492 0.495 0.799 1.00 97.50 104 GLN A C 1
ATOM 828 O O . GLN A 1 104 ? 13.148 0.977 1.876 1.00 97.50 104 GLN A O 1
ATOM 833 N N . PHE A 1 105 ? 12.634 -0.169 0.017 1.00 96.81 105 PHE A N 1
ATOM 834 C CA . PHE A 1 105 ? 11.244 -0.432 0.415 1.00 96.81 105 PHE A CA 1
ATOM 835 C C . PHE A 1 105 ? 11.163 -1.260 1.703 1.00 96.81 105 PHE A C 1
ATOM 837 O O . PHE A 1 105 ? 10.488 -0.847 2.650 1.00 96.81 105 PHE A O 1
ATOM 844 N N . GLY A 1 106 ? 11.935 -2.348 1.791 1.00 95.12 106 GLY A N 1
ATOM 845 C CA . GLY A 1 106 ? 11.973 -3.194 2.988 1.00 95.12 106 GLY A CA 1
ATOM 846 C C . GLY A 1 106 ? 12.470 -2.464 4.243 1.00 95.12 106 GLY A C 1
ATOM 847 O O . GLY A 1 106 ? 12.030 -2.757 5.356 1.00 95.12 106 GLY A O 1
ATOM 848 N N . VAL A 1 107 ? 13.359 -1.476 4.090 1.00 96.38 107 VAL A N 1
ATOM 849 C CA . VAL A 1 107 ? 13.776 -0.596 5.196 1.00 96.38 107 VAL A CA 1
ATOM 850 C C . VAL A 1 107 ? 12.687 0.427 5.522 1.00 96.38 107 VAL A C 1
ATOM 852 O O . VAL A 1 107 ? 12.304 0.562 6.683 1.00 96.38 107 VAL A O 1
ATOM 855 N N . ARG A 1 108 ? 12.168 1.128 4.509 1.00 94.44 108 ARG A N 1
ATOM 856 C CA . ARG A 1 108 ? 11.196 2.223 4.643 1.00 94.44 108 ARG A CA 1
ATOM 857 C C . ARG A 1 108 ? 9.894 1.777 5.306 1.00 94.44 108 ARG A C 1
ATOM 859 O O . ARG A 1 108 ? 9.346 2.539 6.102 1.00 94.44 108 ARG A O 1
ATOM 866 N N . PHE A 1 109 ? 9.411 0.580 4.973 1.00 94.44 109 PHE A N 1
ATOM 867 C CA . PHE A 1 109 ? 8.109 0.060 5.402 1.00 94.44 109 PHE A CA 1
ATOM 868 C C . PHE A 1 109 ? 8.203 -1.077 6.425 1.00 94.44 109 PHE A C 1
ATOM 870 O O . PHE A 1 109 ? 7.192 -1.703 6.742 1.00 94.44 109 PHE A O 1
ATOM 877 N N . ARG A 1 110 ? 9.392 -1.303 7.005 1.00 95.56 110 ARG A N 1
ATOM 878 C CA . ARG A 1 110 ? 9.670 -2.361 7.992 1.00 95.56 110 ARG A CA 1
ATOM 879 C C . ARG A 1 110 ? 8.601 -2.480 9.077 1.00 95.56 110 ARG A C 1
ATOM 881 O O . ARG A 1 110 ? 8.104 -3.573 9.324 1.00 95.56 110 ARG A O 1
ATOM 888 N N . GLU A 1 111 ? 8.224 -1.360 9.686 1.00 93.06 111 GLU A N 1
ATOM 889 C CA . GLU A 1 111 ? 7.244 -1.327 10.778 1.00 93.06 111 GLU A CA 1
ATOM 890 C C . GLU A 1 111 ? 5.867 -1.854 10.356 1.00 93.06 111 GLU A C 1
ATOM 892 O O . GLU A 1 111 ? 5.185 -2.504 11.146 1.00 93.06 111 GLU A O 1
ATOM 897 N N . LEU A 1 112 ? 5.459 -1.651 9.100 1.00 93.75 112 LEU A N 1
ATOM 898 C CA . LEU A 1 112 ? 4.198 -2.203 8.602 1.00 93.75 112 LEU A CA 1
ATOM 899 C C . LEU A 1 112 ? 4.263 -3.727 8.464 1.00 93.75 112 LEU A C 1
ATOM 901 O O . LEU A 1 112 ? 3.268 -4.405 8.699 1.00 93.75 112 LEU A O 1
ATOM 905 N N . HIS A 1 113 ? 5.431 -4.280 8.122 1.00 95.50 113 HIS A N 1
ATOM 906 C CA . HIS A 1 113 ? 5.634 -5.730 8.096 1.00 95.50 113 HIS A CA 1
ATOM 907 C C . HIS A 1 113 ? 5.656 -6.331 9.498 1.00 95.50 113 HIS A C 1
ATOM 909 O O . HIS A 1 113 ? 5.059 -7.385 9.704 1.00 95.50 113 HIS A O 1
ATOM 915 N N . VAL A 1 114 ? 6.284 -5.650 10.462 1.00 95.38 114 VAL A N 1
ATOM 916 C CA . VAL A 1 114 ? 6.272 -6.062 11.876 1.00 95.38 114 VAL A CA 1
ATOM 917 C C . VAL A 1 114 ? 4.837 -6.110 12.407 1.00 95.38 114 VAL A C 1
ATOM 919 O O . VAL A 1 114 ? 4.451 -7.074 13.061 1.00 95.38 114 VAL A O 1
ATOM 922 N N . ASN A 1 115 ? 4.016 -5.119 12.054 1.00 93.75 115 ASN A N 1
ATOM 923 C CA . ASN A 1 115 ? 2.623 -5.016 12.492 1.00 93.75 115 ASN A CA 1
ATOM 924 C C . ASN A 1 115 ? 1.619 -5.667 11.522 1.00 93.75 115 ASN A C 1
ATOM 926 O O . ASN A 1 115 ? 0.416 -5.429 11.625 1.00 93.75 115 ASN A O 1
ATOM 930 N N . ALA A 1 116 ? 2.073 -6.501 10.580 1.00 94.50 116 ALA A N 1
ATOM 931 C CA . ALA A 1 116 ? 1.216 -7.049 9.528 1.00 94.50 116 ALA A CA 1
ATOM 932 C C . ALA A 1 116 ? 0.004 -7.821 10.077 1.00 94.50 116 ALA A C 1
ATOM 934 O O . ALA A 1 116 ? -1.079 -7.747 9.499 1.00 94.50 116 ALA A O 1
ATOM 935 N N . LYS A 1 117 ? 0.179 -8.533 11.197 1.00 94.38 117 LYS A N 1
ATOM 936 C CA . LYS A 1 117 ? -0.882 -9.309 11.860 1.00 94.38 117 LYS A CA 1
ATOM 937 C C . LYS A 1 117 ? -1.940 -8.409 12.496 1.00 94.38 117 LYS A C 1
ATOM 939 O O . LYS A 1 117 ? -3.129 -8.605 12.273 1.00 94.38 117 LYS A O 1
ATOM 944 N N . GLU A 1 118 ? -1.507 -7.361 13.190 1.00 95.06 118 GLU A N 1
ATOM 945 C CA . GLU A 1 118 ? -2.380 -6.346 13.793 1.00 95.06 118 GLU A CA 1
ATOM 946 C C . GLU A 1 118 ? -3.189 -5.593 12.723 1.00 95.06 118 GLU A C 1
ATOM 948 O O . GLU A 1 118 ? -4.403 -5.408 12.859 1.00 95.06 118 GLU A O 1
ATOM 953 N N . ILE A 1 119 ? -2.526 -5.230 11.615 1.00 95.25 119 ILE A N 1
ATOM 954 C CA . ILE A 1 119 ? -3.161 -4.613 10.444 1.00 95.25 119 ILE A CA 1
ATOM 955 C C . ILE A 1 119 ? -4.156 -5.586 9.805 1.00 95.25 119 ILE A C 1
ATOM 957 O O . ILE A 1 119 ? -5.239 -5.166 9.403 1.00 95.25 119 ILE A O 1
ATOM 961 N N . ARG A 1 120 ? -3.821 -6.880 9.713 1.00 95.38 120 ARG A N 1
ATOM 962 C CA . ARG A 1 120 ? -4.703 -7.906 9.143 1.00 95.38 120 ARG A CA 1
ATOM 963 C C . ARG A 1 120 ? -5.953 -8.123 9.991 1.00 95.38 120 ARG A C 1
ATOM 965 O O . ARG A 1 120 ? -7.041 -8.166 9.421 1.00 95.38 120 ARG A O 1
ATOM 972 N N . LEU A 1 121 ? -5.802 -8.203 11.314 1.00 96.62 121 LEU A N 1
ATOM 973 C CA . LEU A 1 121 ? -6.916 -8.298 12.258 1.00 96.62 121 LEU A CA 1
ATOM 974 C C . LEU A 1 121 ? -7.872 -7.112 12.105 1.00 96.62 121 LEU A C 1
ATOM 976 O O . LEU A 1 121 ? -9.084 -7.302 12.070 1.00 96.62 121 LEU A O 1
ATOM 980 N N . PHE A 1 122 ? -7.325 -5.901 11.968 1.00 96.19 122 PHE A N 1
ATOM 981 C CA . PHE A 1 122 ? -8.123 -4.704 11.715 1.00 96.19 122 PHE A CA 1
ATOM 982 C C . PHE A 1 122 ? -8.771 -4.714 10.328 1.00 96.19 122 PHE A C 1
ATOM 984 O O . PHE A 1 122 ? -9.927 -4.349 10.186 1.00 96.19 122 PHE A O 1
ATOM 991 N N . GLN A 1 123 ? -8.046 -5.129 9.290 1.00 95.44 123 GLN A N 1
ATOM 992 C CA . GLN A 1 123 ? -8.558 -5.122 7.921 1.00 95.44 123 GLN A CA 1
ATOM 993 C C . GLN A 1 123 ? -9.719 -6.097 7.740 1.00 95.44 123 GLN A C 1
ATOM 995 O O . GLN A 1 123 ? -10.667 -5.796 7.018 1.00 95.44 123 GLN A O 1
ATOM 1000 N N . ASN A 1 124 ? -9.605 -7.297 8.309 1.00 95.88 124 ASN A N 1
ATOM 1001 C CA . ASN A 1 124 ? -10.640 -8.311 8.220 1.00 95.88 124 ASN A CA 1
ATOM 1002 C C . ASN A 1 124 ? -10.520 -9.305 9.389 1.00 95.88 124 ASN A C 1
ATOM 1004 O O . ASN A 1 124 ? -9.765 -10.279 9.290 1.00 95.88 124 ASN A O 1
ATOM 1008 N N . PRO A 1 125 ? -11.292 -9.104 10.471 1.00 96.06 125 PRO A N 1
ATOM 1009 C CA . PRO A 1 125 ? -11.247 -9.983 11.630 1.00 96.06 125 PRO A CA 1
ATOM 1010 C C . PRO A 1 125 ? -11.845 -11.366 11.333 1.00 96.06 125 PRO A C 1
ATOM 1012 O O . PRO A 1 125 ? -11.505 -12.323 12.013 1.00 96.06 125 PRO A O 1
ATOM 1015 N N . PHE A 1 126 ? -12.667 -11.520 10.287 1.00 95.94 126 PHE A N 1
ATOM 1016 C CA . PHE A 1 126 ? -13.329 -12.789 9.946 1.00 95.94 126 PHE A CA 1
ATOM 1017 C C . PHE A 1 126 ? -12.412 -13.844 9.320 1.00 95.94 126 PHE A C 1
ATOM 1019 O O . PHE A 1 126 ? -12.799 -14.999 9.181 1.00 95.94 126 PHE A O 1
ATOM 1026 N N . VAL A 1 127 ? -11.213 -13.438 8.907 1.00 94.25 127 VAL A N 1
ATOM 1027 C CA . VAL A 1 127 ? -10.200 -14.300 8.272 1.00 94.25 127 VAL A CA 1
ATOM 1028 C C . VAL A 1 127 ? -8.843 -14.184 8.970 1.00 94.25 127 VAL A C 1
ATOM 1030 O O . VAL A 1 127 ? -7.824 -14.598 8.416 1.00 94.25 127 VAL A O 1
ATOM 1033 N N . ALA A 1 128 ? -8.811 -13.532 10.133 1.00 94.69 128 ALA A N 1
ATOM 1034 C CA . ALA A 1 128 ? -7.630 -13.457 10.973 1.00 94.69 128 ALA A CA 1
ATOM 1035 C C . ALA A 1 128 ? -7.441 -14.792 11.702 1.00 94.69 128 ALA A C 1
ATOM 1037 O O . ALA A 1 128 ? -8.415 -15.413 12.125 1.00 94.69 128 ALA A O 1
ATOM 1038 N N . ASP A 1 129 ? -6.193 -15.221 11.843 1.00 95.12 129 ASP A N 1
ATOM 1039 C CA . ASP A 1 129 ? -5.867 -16.433 12.585 1.00 95.12 129 ASP A CA 1
ATOM 1040 C C . ASP A 1 129 ? -5.966 -16.161 14.094 1.00 95.12 129 ASP A C 1
ATOM 1042 O O . ASP A 1 129 ? -5.267 -15.289 14.615 1.00 95.12 129 ASP A O 1
ATOM 1046 N N . ILE A 1 130 ? -6.853 -16.886 14.784 1.00 94.88 130 ILE A N 1
ATOM 1047 C CA . ILE A 1 130 ? -7.084 -16.740 16.228 1.00 94.88 130 ILE A CA 1
ATOM 1048 C C . ILE A 1 130 ? -5.820 -17.103 17.021 1.00 94.88 130 ILE A C 1
ATOM 1050 O O . ILE A 1 130 ? -5.543 -16.487 18.052 1.00 94.88 130 ILE A O 1
ATOM 1054 N N . ASP A 1 131 ? -5.011 -18.045 16.539 1.00 93.75 131 ASP A N 1
ATOM 1055 C CA . ASP A 1 131 ? -3.815 -18.489 17.260 1.00 93.75 131 ASP A CA 1
ATOM 1056 C C . ASP A 1 131 ? -2.663 -17.478 17.153 1.00 93.75 131 ASP A C 1
ATOM 1058 O O . ASP A 1 131 ? -1.739 -17.481 17.968 1.00 93.75 131 ASP A O 1
ATOM 1062 N N . GLU A 1 132 ? -2.726 -16.568 16.177 1.00 92.94 132 GLU A N 1
ATOM 1063 C CA . GLU A 1 132 ? -1.681 -15.574 15.936 1.00 92.94 132 GLU A CA 1
ATOM 1064 C C . GLU A 1 132 ? -1.955 -14.190 16.543 1.00 92.94 132 GLU A C 1
ATOM 1066 O O . GLU A 1 132 ? -1.064 -13.333 16.509 1.00 92.94 132 GLU A O 1
ATOM 1071 N N . VAL A 1 133 ? -3.159 -13.942 17.070 1.00 94.38 133 VAL A N 1
ATOM 1072 C CA . VAL A 1 133 ? -3.506 -12.667 17.722 1.00 94.38 133 VAL A CA 1
ATOM 1073 C C . VAL A 1 133 ? -3.123 -12.662 19.204 1.00 94.38 133 VAL A C 1
ATOM 1075 O O . VAL A 1 133 ? -2.822 -13.696 19.798 1.00 94.38 133 VAL A O 1
ATOM 1078 N N . GLN A 1 134 ? -3.143 -11.485 19.841 1.00 93.94 134 GLN A N 1
ATOM 1079 C CA . GLN A 1 134 ? -2.927 -11.411 21.288 1.00 93.94 134 GLN A CA 1
ATOM 1080 C C . GLN A 1 134 ? -3.978 -12.243 22.046 1.00 93.94 134 GLN A C 1
ATOM 1082 O O . GLN A 1 134 ? -5.160 -12.162 21.703 1.00 93.94 134 GLN A O 1
ATOM 1087 N N . PRO A 1 135 ? -3.600 -12.959 23.126 1.00 95.81 135 PRO A N 1
ATOM 1088 C CA . PRO A 1 135 ? -4.529 -13.796 23.892 1.00 95.81 135 PRO A CA 1
ATOM 1089 C C . PRO A 1 135 ? -5.787 -13.066 24.379 1.00 95.81 135 PRO A C 1
ATOM 1091 O O . PRO A 1 135 ? -6.867 -13.644 24.440 1.00 95.81 135 PRO A O 1
ATOM 1094 N N . SER A 1 136 ? -5.673 -11.768 24.670 1.00 95.75 136 SER A N 1
ATOM 1095 C CA . SER A 1 136 ? -6.797 -10.916 25.079 1.00 95.75 136 SER A CA 1
ATOM 1096 C C . SER A 1 136 ? -7.866 -10.725 23.998 1.00 95.75 136 SER A C 1
ATOM 1098 O O . SER A 1 136 ? -8.970 -10.297 24.319 1.00 95.75 136 SER A O 1
ATOM 1100 N N . TYR A 1 137 ? -7.560 -11.019 22.733 1.00 96.50 137 TYR A N 1
ATOM 1101 C CA . TYR A 1 137 ? -8.480 -10.879 21.603 1.00 96.50 137 TYR A CA 1
ATOM 1102 C C . TYR A 1 137 ? -9.153 -12.199 21.229 1.00 96.50 137 TYR A C 1
ATOM 1104 O O . TYR A 1 137 ? -10.168 -12.172 20.547 1.00 96.50 137 TYR A O 1
ATOM 1112 N N . GLN A 1 138 ? -8.613 -13.345 21.653 1.00 97.31 138 GLN A N 1
ATOM 1113 C CA . GLN A 1 138 ? -8.958 -14.649 21.078 1.00 97.31 138 GLN A CA 1
ATOM 1114 C C . GLN A 1 138 ? -10.424 -15.038 21.272 1.00 97.31 138 GLN A C 1
ATOM 1116 O O . GLN A 1 138 ? -11.074 -15.418 20.303 1.00 97.31 138 GLN A O 1
ATOM 1121 N N . PHE A 1 139 ? -10.969 -14.911 22.486 1.00 97.19 139 PHE A N 1
ATOM 1122 C CA . PHE A 1 139 ? -12.375 -15.252 22.736 1.00 97.19 139 PHE A CA 1
ATOM 1123 C C . PHE A 1 139 ? -13.342 -14.274 22.061 1.00 97.19 139 PHE A C 1
ATOM 1125 O O . PHE A 1 139 ? -14.271 -14.717 21.393 1.00 97.19 139 PHE A O 1
ATOM 1132 N N . GLU A 1 140 ? -13.076 -12.966 22.139 1.00 97.81 140 GLU A N 1
ATOM 1133 C CA . GLU A 1 140 ? -13.865 -11.951 21.424 1.00 97.81 140 GLU A CA 1
ATOM 1134 C C . GLU A 1 140 ? -13.859 -12.201 19.911 1.00 97.81 140 GLU A C 1
ATOM 1136 O O . GLU A 1 140 ? -14.889 -12.112 19.244 1.00 97.81 140 GLU A O 1
ATOM 1141 N N . LEU A 1 141 ? -12.694 -12.545 19.359 1.00 97.44 141 LEU A N 1
ATOM 1142 C CA . LEU A 1 141 ? -12.534 -12.861 17.949 1.00 97.44 141 LEU A CA 1
ATOM 1143 C C . LEU A 1 141 ? -13.265 -14.153 17.580 1.00 97.44 141 LEU A C 1
ATOM 1145 O O . LEU A 1 141 ? -13.927 -14.180 16.549 1.00 97.44 141 LEU A O 1
ATOM 1149 N N . ALA A 1 142 ? -13.198 -15.193 18.415 1.00 97.31 142 ALA A N 1
ATOM 1150 C CA . ALA A 1 142 ? -13.915 -16.445 18.194 1.00 97.31 142 ALA A CA 1
ATOM 1151 C C . ALA A 1 142 ? -15.435 -16.224 18.150 1.00 97.31 142 ALA A C 1
ATOM 1153 O O . ALA A 1 142 ? -16.103 -16.730 17.247 1.00 97.31 142 ALA A O 1
ATOM 1154 N N . GLU A 1 143 ? -15.985 -15.427 19.068 1.00 97.12 143 GLU A N 1
ATOM 1155 C CA . GLU A 1 143 ? -17.404 -15.057 19.053 1.00 97.12 143 GLU A CA 1
ATOM 1156 C C . GLU A 1 143 ? -17.760 -14.229 17.813 1.00 97.12 143 GLU A C 1
ATOM 1158 O O . GLU A 1 143 ? -18.740 -14.523 17.126 1.00 97.12 143 GLU A O 1
ATOM 1163 N N . LEU A 1 144 ? -16.940 -13.227 17.478 1.00 97.00 144 LEU A N 1
ATOM 1164 C CA . LEU A 1 144 ? -17.151 -12.371 16.311 1.00 97.00 144 LEU A CA 1
ATOM 1165 C C . LEU A 1 144 ? -17.132 -13.184 15.008 1.00 97.00 144 LEU A C 1
ATOM 1167 O O . LEU A 1 144 ? -18.032 -13.044 14.180 1.00 97.00 144 LEU A O 1
ATOM 1171 N N . GLN A 1 145 ? -16.148 -14.072 14.836 1.00 96.75 145 GLN A N 1
ATOM 1172 C CA . GLN A 1 145 ? -15.994 -14.929 13.656 1.00 96.75 145 GLN A CA 1
ATOM 1173 C C . GLN A 1 145 ? -17.133 -15.938 13.477 1.00 96.75 145 GLN A C 1
ATOM 1175 O O . GLN A 1 145 ? -17.341 -16.423 12.364 1.00 96.75 145 GLN A O 1
ATOM 1180 N N . ASN A 1 146 ? -17.889 -16.242 14.532 1.00 96.12 146 ASN A N 1
ATOM 1181 C CA . ASN A 1 146 ? -19.024 -17.164 14.490 1.00 96.12 146 ASN A CA 1
ATOM 1182 C C . ASN A 1 146 ? -20.389 -16.452 14.541 1.00 96.12 146 ASN A C 1
ATOM 1184 O O . ASN A 1 146 ? -21.420 -17.115 14.601 1.00 96.12 146 ASN A O 1
ATOM 1188 N N . CYS A 1 147 ? -20.417 -15.117 14.464 1.00 95.75 147 CYS A N 1
ATOM 1189 C CA . CYS A 1 147 ? -21.650 -14.337 14.425 1.00 95.75 147 CYS A CA 1
ATOM 1190 C C . CYS A 1 147 ? -22.017 -13.938 12.986 1.00 95.75 147 CYS A C 1
ATOM 1192 O O . CYS A 1 147 ? -21.437 -13.012 12.412 1.00 95.75 147 CYS A O 1
ATOM 1194 N N . ASP A 1 148 ? -23.012 -14.612 12.404 1.00 94.25 148 ASP A N 1
ATOM 1195 C CA . ASP A 1 148 ? -23.437 -14.359 11.018 1.00 94.25 148 ASP A CA 1
ATOM 1196 C C . ASP A 1 148 ? -24.021 -12.952 10.825 1.00 94.25 148 ASP A C 1
ATOM 1198 O O . ASP A 1 148 ? -23.733 -12.298 9.827 1.00 94.25 148 ASP A O 1
ATOM 1202 N N . VAL A 1 149 ? -24.723 -12.419 11.832 1.00 94.81 149 VAL A N 1
ATOM 1203 C CA . VAL A 1 149 ? -25.237 -11.036 11.812 1.00 94.81 149 VAL A CA 1
ATOM 1204 C C . VAL A 1 149 ? -24.098 -10.025 11.637 1.00 94.81 149 VAL A C 1
ATOM 1206 O O . VAL A 1 149 ? -24.214 -9.08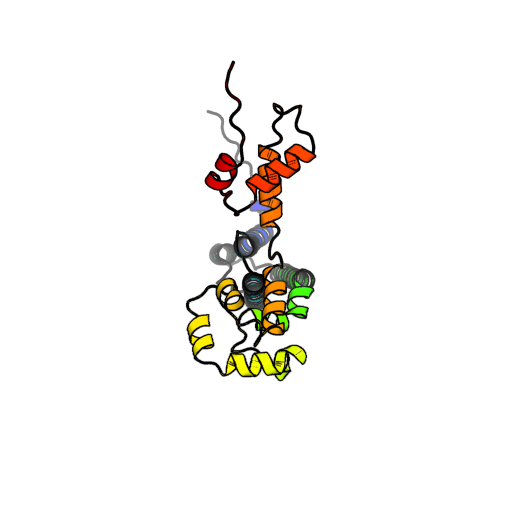2 10.855 1.00 94.81 149 VAL A O 1
ATOM 1209 N N . LEU A 1 150 ? -22.973 -10.226 12.334 1.00 95.31 150 LEU A N 1
ATOM 1210 C CA . LEU A 1 150 ? -21.808 -9.349 12.212 1.00 95.31 150 LEU A CA 1
ATOM 1211 C C . LEU A 1 150 ? -21.062 -9.566 10.889 1.00 95.31 150 LEU A C 1
ATOM 1213 O O . LEU A 1 150 ? -20.589 -8.591 10.306 1.00 95.31 150 LEU A O 1
ATOM 1217 N N . LYS A 1 151 ? -20.985 -10.802 10.373 1.00 93.88 151 LYS A N 1
ATOM 1218 C CA . LYS A 1 151 ? -20.427 -11.073 9.032 1.00 93.88 151 LYS A CA 1
ATOM 1219 C C . LYS A 1 151 ? -21.196 -10.344 7.939 1.00 93.88 151 LYS A C 1
ATOM 1221 O O . LYS A 1 151 ? -20.583 -9.724 7.066 1.00 93.88 151 LYS A O 1
ATOM 1226 N N . ASP A 1 152 ? -22.521 -10.407 7.997 1.00 93.06 152 ASP A N 1
ATOM 1227 C CA . ASP A 1 152 ? -23.396 -9.768 7.018 1.00 93.06 152 ASP A CA 1
ATOM 1228 C C . ASP A 1 152 ? -23.320 -8.243 7.121 1.00 93.06 152 ASP A C 1
ATOM 1230 O O . ASP A 1 152 ? -23.302 -7.555 6.100 1.00 93.06 152 ASP A O 1
ATOM 1234 N N . ALA A 1 153 ? -23.170 -7.709 8.338 1.00 93.44 153 ALA A N 1
ATOM 1235 C CA . ALA A 1 153 ? -22.947 -6.285 8.568 1.00 93.44 153 ALA A CA 1
ATOM 1236 C C . ALA A 1 153 ? -21.549 -5.798 8.135 1.00 93.44 153 ALA A C 1
ATOM 1238 O O . ALA A 1 153 ? -21.373 -4.603 7.906 1.00 93.44 153 ALA A O 1
ATOM 1239 N N . PHE A 1 154 ? -20.549 -6.674 8.002 1.00 92.75 154 PHE A N 1
ATOM 1240 C CA . PHE A 1 154 ? -19.169 -6.268 7.713 1.00 92.75 154 PHE A CA 1
ATOM 1241 C C . PHE A 1 154 ? -18.961 -5.743 6.288 1.00 92.75 154 PHE A C 1
ATOM 1243 O O . PHE A 1 154 ? -18.308 -4.725 6.094 1.00 92.75 154 PHE A O 1
ATOM 1250 N N . LYS A 1 155 ? -19.507 -6.429 5.276 1.00 84.38 155 LYS A N 1
ATOM 1251 C CA . LYS A 1 155 ? -19.294 -6.078 3.859 1.00 84.38 155 LYS A CA 1
ATOM 1252 C C . LYS A 1 155 ? -19.953 -4.769 3.394 1.00 84.38 155 LYS A C 1
ATOM 1254 O O . LYS A 1 155 ? -19.320 -4.074 2.601 1.00 84.38 155 LYS A O 1
ATOM 1259 N N . PRO A 1 156 ? -21.204 -4.443 3.776 1.00 84.44 156 PRO A N 1
ATOM 1260 C CA . PRO A 1 156 ? -21.865 -3.236 3.283 1.00 84.44 156 PRO A CA 1
ATOM 1261 C C . PRO A 1 156 ? -21.394 -1.958 3.989 1.00 84.44 156 PRO A C 1
ATOM 1263 O O . PRO A 1 156 ? -21.559 -0.875 3.434 1.00 84.44 156 PRO A O 1
ATOM 1266 N N . ASN A 1 157 ? -20.829 -2.065 5.195 1.00 83.12 157 ASN A N 1
ATOM 1267 C CA . ASN A 1 157 ? -20.423 -0.91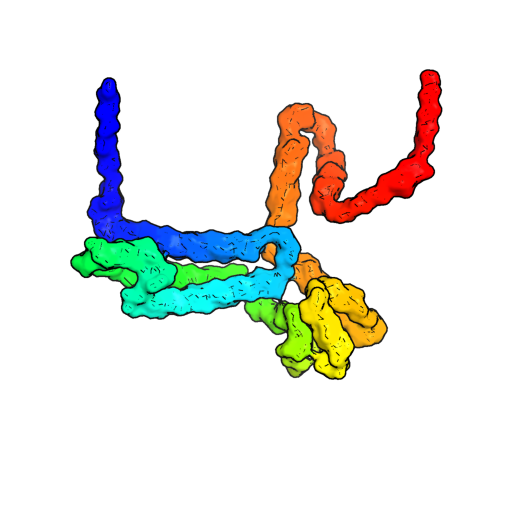7 6.002 1.00 83.12 157 ASN A CA 1
ATOM 1268 C C . ASN A 1 157 ? -18.956 -0.540 5.773 1.00 83.12 157 ASN A C 1
ATOM 1270 O O . ASN A 1 157 ? -18.127 -1.368 5.392 1.00 83.12 157 ASN A O 1
ATOM 1274 N N . SER A 1 158 ? -18.610 0.720 6.056 1.00 91.25 158 SER A N 1
ATOM 1275 C CA . SER A 1 158 ? -17.200 1.086 6.165 1.00 91.25 158 SER A CA 1
ATOM 1276 C C . SER A 1 158 ? -16.569 0.372 7.364 1.00 91.25 158 SER A C 1
ATOM 1278 O O . SER A 1 158 ? -17.243 0.062 8.350 1.00 91.25 158 SER A O 1
ATOM 1280 N N . LEU A 1 159 ? -15.255 0.143 7.306 1.00 93.25 159 LEU A N 1
ATOM 1281 C CA . LEU A 1 159 ? -14.540 -0.540 8.384 1.00 93.25 159 LEU A CA 1
ATOM 1282 C C . LEU A 1 159 ? -14.707 0.186 9.729 1.00 93.25 159 LEU A C 1
ATOM 1284 O O . LEU A 1 159 ? -14.872 -0.444 10.770 1.00 93.25 159 LEU A O 1
ATOM 1288 N N . ILE A 1 160 ? -14.714 1.521 9.694 1.00 92.56 160 ILE A N 1
ATOM 1289 C CA . ILE A 1 160 ? -14.890 2.363 10.879 1.00 92.56 160 ILE A CA 1
ATOM 1290 C C . ILE A 1 160 ? -16.300 2.225 11.452 1.00 92.56 160 ILE A C 1
ATOM 1292 O O . ILE A 1 160 ? -16.436 2.032 12.659 1.00 92.56 160 ILE A O 1
ATOM 1296 N N . ASP A 1 161 ? -17.330 2.269 10.605 1.00 94.38 161 ASP A N 1
ATOM 1297 C CA . ASP A 1 161 ? -18.724 2.164 11.054 1.00 94.38 161 ASP A CA 1
ATOM 1298 C C . ASP A 1 161 ? -19.018 0.778 11.633 1.00 94.38 161 ASP A C 1
ATOM 1300 O O . ASP A 1 161 ? -19.664 0.665 12.676 1.00 94.38 161 ASP A O 1
ATOM 1304 N N . PHE A 1 162 ? -18.469 -0.275 11.015 1.00 96.50 162 PHE A N 1
ATOM 1305 C CA . PHE A 1 162 ? -18.564 -1.639 11.529 1.00 96.50 162 PHE A CA 1
ATOM 1306 C C . PHE A 1 162 ? -18.008 -1.744 12.957 1.00 96.50 162 PHE A C 1
ATOM 1308 O O . PHE A 1 162 ? -18.709 -2.190 13.866 1.00 96.50 162 PHE A O 1
ATOM 1315 N N . TYR A 1 163 ? -16.772 -1.285 13.186 1.00 96.50 163 TYR A N 1
ATOM 1316 C CA . TYR A 1 163 ? -16.166 -1.339 14.520 1.00 96.50 163 TYR A CA 1
ATOM 1317 C C . TYR A 1 163 ? -16.848 -0.408 15.529 1.00 96.50 163 TYR A C 1
ATOM 1319 O O . TYR A 1 163 ? -16.921 -0.735 16.718 1.00 96.50 163 TYR A O 1
ATOM 1327 N N . ALA A 1 164 ? -17.370 0.738 15.084 1.00 94.62 164 ALA A N 1
ATOM 1328 C CA . ALA A 1 164 ? -18.129 1.646 15.939 1.00 94.62 164 ALA A CA 1
ATOM 1329 C C . ALA A 1 164 ? -19.420 0.992 16.462 1.00 94.62 164 ALA A C 1
ATOM 1331 O O . ALA A 1 164 ? -19.753 1.171 17.641 1.00 94.62 164 ALA A O 1
ATOM 1332 N N . ALA A 1 165 ? -20.085 0.194 15.620 1.00 95.12 165 ALA A N 1
ATOM 1333 C CA . ALA A 1 165 ? -21.327 -0.508 15.932 1.00 95.12 165 ALA A CA 1
ATOM 1334 C C . ALA A 1 165 ? -21.151 -1.745 16.833 1.00 95.12 165 ALA A C 1
ATOM 1336 O O . ALA A 1 165 ? -22.140 -2.225 17.385 1.00 95.12 165 ALA A O 1
ATOM 1337 N N . LEU A 1 166 ? -19.925 -2.256 17.026 1.00 95.75 166 LEU A N 1
ATOM 1338 C CA . LEU A 1 166 ? -19.702 -3.413 17.898 1.00 95.75 166 LEU A CA 1
ATOM 1339 C C . LEU A 1 166 ? -20.112 -3.118 19.359 1.00 95.75 166 LEU A C 1
ATOM 1341 O O . LEU A 1 166 ? -19.686 -2.086 19.910 1.00 95.75 166 LEU A O 1
ATOM 1345 N N . PRO A 1 167 ? -20.876 -4.026 20.006 1.00 94.81 167 PRO A N 1
ATOM 1346 C CA . PRO A 1 167 ? -21.190 -3.952 21.432 1.00 94.81 167 PRO A CA 1
ATOM 1347 C C . PRO A 1 167 ? -19.914 -3.921 22.280 1.00 94.81 167 PRO A C 1
ATOM 1349 O O . PRO A 1 167 ? -19.030 -4.765 22.132 1.00 94.81 167 PRO A O 1
ATOM 1352 N N . ASN A 1 168 ? -19.782 -2.911 23.142 1.00 93.44 168 ASN A N 1
ATOM 1353 C CA . ASN A 1 168 ? -18.567 -2.708 23.940 1.00 93.44 168 ASN A CA 1
ATOM 1354 C C . ASN A 1 168 ? -18.475 -3.654 25.147 1.00 93.44 168 ASN A C 1
ATOM 1356 O O . ASN A 1 168 ? -17.397 -3.856 25.688 1.00 93.44 168 ASN A O 1
ATOM 1360 N N . ASP A 1 169 ? -19.605 -4.189 25.588 1.00 94.31 169 ASP A N 1
ATOM 1361 C CA . ASP A 1 169 ? -19.719 -5.231 26.604 1.00 94.31 169 ASP A CA 1
ATOM 1362 C C . ASP A 1 169 ? -19.246 -6.598 26.089 1.00 94.31 169 ASP A C 1
ATOM 1364 O O . ASP A 1 169 ? -18.657 -7.351 26.858 1.00 94.31 169 ASP A O 1
ATOM 1368 N N . THR A 1 170 ? -19.438 -6.887 24.796 1.00 94.81 170 THR A N 1
ATOM 1369 C CA . THR A 1 170 ? -19.002 -8.148 24.168 1.00 94.81 170 THR A CA 1
ATOM 1370 C C . THR A 1 170 ? -17.606 -8.064 23.547 1.00 94.81 170 THR A C 1
ATOM 1372 O O . THR A 1 170 ? -16.823 -8.993 23.692 1.00 94.81 170 THR A O 1
ATOM 1375 N N . TYR A 1 171 ? -17.261 -6.952 22.881 1.00 97.12 171 TYR A N 1
ATOM 1376 C CA . TYR A 1 171 ? -16.011 -6.822 22.110 1.00 97.12 171 TYR A CA 1
ATOM 1377 C C . TYR A 1 171 ? -15.104 -5.650 22.551 1.00 9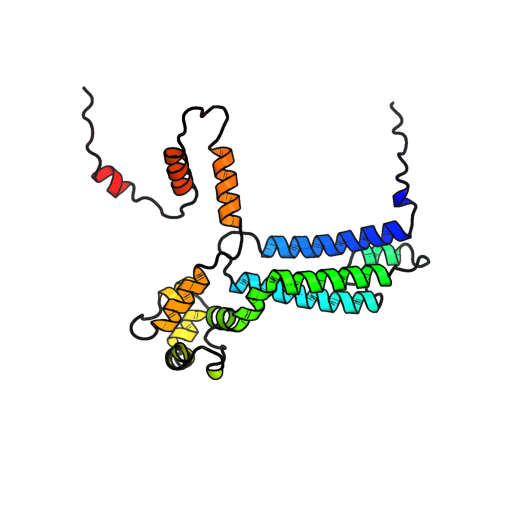7.12 171 TYR A C 1
ATOM 1379 O O . TYR A 1 171 ? -14.637 -4.879 21.697 1.00 97.12 171 TYR A O 1
ATOM 1387 N N . PRO A 1 172 ? -14.858 -5.430 23.861 1.00 97.00 172 PRO A N 1
ATOM 1388 C CA . PRO A 1 172 ? -14.102 -4.268 24.328 1.00 97.00 172 PRO A CA 1
ATOM 1389 C C . PRO A 1 172 ? -12.666 -4.228 23.790 1.00 97.00 172 PRO A C 1
ATOM 1391 O O . PRO A 1 172 ? -12.161 -3.146 23.461 1.00 97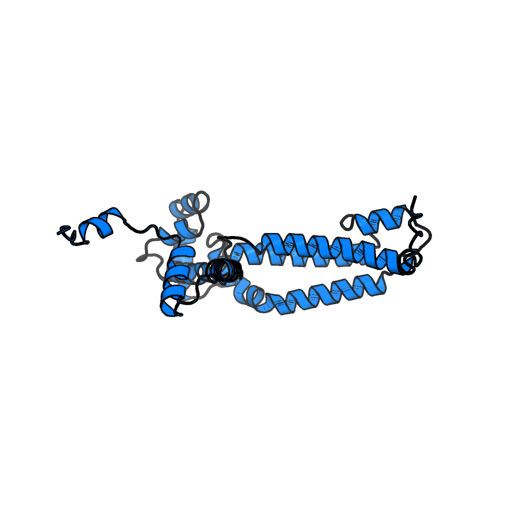.00 172 PRO A O 1
ATOM 1394 N N . ASN A 1 173 ? -11.986 -5.373 23.685 1.00 97.62 173 ASN A N 1
ATOM 1395 C CA . ASN A 1 173 ? -10.593 -5.414 23.253 1.00 97.62 173 ASN A CA 1
ATOM 1396 C C . ASN A 1 173 ? -10.458 -5.258 21.735 1.00 97.62 173 ASN A C 1
ATOM 1398 O O . ASN A 1 173 ? -9.626 -4.460 21.289 1.00 97.62 173 ASN A O 1
ATOM 1402 N N . ILE A 1 174 ? -11.304 -5.930 20.949 1.00 97.19 174 ILE A N 1
ATOM 1403 C CA . ILE A 1 174 ? -11.351 -5.776 19.486 1.00 97.19 174 ILE A CA 1
ATOM 1404 C C . ILE A 1 174 ? -11.712 -4.336 19.110 1.00 97.19 174 ILE A C 1
ATOM 1406 O O . ILE A 1 174 ? -11.062 -3.736 18.250 1.00 97.19 174 ILE A O 1
ATOM 1410 N N . LYS A 1 175 ? -12.685 -3.728 19.799 1.00 96.62 175 LYS A N 1
ATOM 1411 C CA . LYS A 1 175 ? -13.064 -2.327 19.567 1.00 96.62 175 LYS A CA 1
ATOM 1412 C C . LYS A 1 175 ? -11.929 -1.367 19.921 1.00 96.62 175 LYS A C 1
ATOM 1414 O O . LYS A 1 175 ? -11.623 -0.453 19.154 1.00 96.62 175 LYS A O 1
ATOM 1419 N N . LYS A 1 176 ? -11.240 -1.594 21.045 1.00 96.31 176 LYS A N 1
ATOM 1420 C CA . LYS A 1 176 ? -10.056 -0.810 21.439 1.00 96.31 176 LYS A CA 1
ATOM 1421 C C . LYS A 1 176 ? -8.913 -0.934 20.436 1.00 96.31 176 LYS A C 1
ATOM 1423 O O . LYS A 1 176 ? -8.251 0.065 20.146 1.00 96.31 176 LYS A O 1
ATOM 1428 N N . HIS A 1 177 ? -8.681 -2.131 19.910 1.00 96.31 177 HIS A N 1
ATOM 1429 C CA . HIS A 1 177 ? -7.711 -2.375 18.846 1.00 96.31 177 HIS A CA 1
ATOM 1430 C C . HIS A 1 177 ? -8.064 -1.604 17.572 1.00 96.31 177 HIS A C 1
ATOM 1432 O O . HIS A 1 177 ? -7.245 -0.841 17.058 1.00 96.31 177 HIS A O 1
ATOM 1438 N N . ALA A 1 178 ? -9.313 -1.719 17.120 1.00 95.75 178 ALA A N 1
ATOM 1439 C CA . ALA A 1 178 ? -9.796 -1.018 15.940 1.00 95.75 178 ALA A CA 1
ATOM 1440 C C . ALA A 1 178 ? -9.676 0.504 16.069 1.00 95.75 178 ALA A C 1
ATOM 1442 O O . ALA A 1 178 ? -9.215 1.162 15.136 1.00 95.75 178 ALA A O 1
ATOM 1443 N N . MET A 1 179 ? -9.992 1.065 17.243 1.00 94.12 179 MET A N 1
ATOM 1444 C CA . MET A 1 179 ? -9.769 2.486 17.517 1.00 94.12 179 MET A CA 1
ATOM 1445 C C . MET A 1 179 ? -8.296 2.865 17.331 1.00 94.12 179 MET A C 1
ATOM 1447 O O . MET A 1 179 ? -8.004 3.793 16.580 1.00 94.12 179 MET A O 1
ATOM 1451 N N . LYS A 1 180 ? -7.354 2.118 17.923 1.00 93.88 180 LYS A N 1
ATOM 1452 C CA . LYS A 1 180 ? -5.915 2.383 17.739 1.00 93.88 180 LYS A CA 1
ATOM 1453 C C . LYS A 1 180 ? -5.523 2.364 16.261 1.00 93.88 180 LYS A C 1
ATOM 1455 O O . LYS A 1 180 ? -4.922 3.324 15.785 1.00 93.88 180 LYS A O 1
ATOM 1460 N N . MET A 1 181 ? -5.909 1.319 15.530 1.00 93.81 181 MET A N 1
ATOM 1461 C CA . MET A 1 181 ? -5.564 1.161 14.113 1.00 93.81 181 MET A CA 1
ATOM 1462 C C . MET A 1 181 ? -6.195 2.244 13.231 1.00 93.81 181 MET A C 1
ATOM 1464 O O . MET A 1 181 ? -5.540 2.748 12.321 1.00 93.81 181 MET A O 1
ATOM 1468 N N . SER A 1 182 ? -7.420 2.675 13.544 1.00 90.06 182 SER A N 1
ATOM 1469 C CA . SER A 1 182 ? -8.102 3.766 12.836 1.00 90.06 182 SER A CA 1
ATOM 1470 C C . SER A 1 182 ? -7.441 5.134 13.031 1.00 90.06 182 SER A C 1
ATOM 1472 O O . SER A 1 182 ? -7.526 5.988 12.151 1.00 90.06 182 SER A O 1
ATOM 1474 N N . THR A 1 183 ? -6.761 5.344 14.165 1.00 88.12 183 THR A N 1
ATOM 1475 C CA . THR A 1 183 ? -6.068 6.608 14.468 1.00 88.12 183 THR A CA 1
ATOM 1476 C C . THR A 1 183 ? -4.668 6.701 13.870 1.00 88.12 183 THR A C 1
ATOM 1478 O O . THR A 1 183 ? -4.076 7.780 13.877 1.00 88.12 183 THR A O 1
ATOM 1481 N N . LEU A 1 184 ? -4.124 5.597 13.345 1.00 86.19 184 LEU A N 1
ATOM 1482 C CA . LEU A 1 184 ? -2.833 5.620 12.668 1.00 86.19 184 LEU A CA 1
ATOM 1483 C C . LEU A 1 184 ? -2.960 6.429 11.376 1.00 86.19 184 LEU A C 1
ATOM 1485 O O . LEU A 1 184 ? -3.613 6.015 10.418 1.00 86.19 184 LEU A O 1
ATOM 1489 N N . PHE A 1 185 ? -2.312 7.593 11.352 1.00 71.25 185 PHE A N 1
ATOM 1490 C CA . PHE A 1 185 ? -2.227 8.410 10.151 1.00 71.25 185 PHE A CA 1
ATOM 1491 C C . PHE A 1 185 ? -1.429 7.661 9.095 1.00 71.25 185 PHE A C 1
ATOM 1493 O O . PHE A 1 185 ? -0.210 7.528 9.192 1.00 71.25 185 PHE A O 1
ATOM 1500 N N . GLY A 1 186 ? -2.128 7.182 8.073 1.00 65.12 186 GLY A N 1
ATOM 1501 C CA . GLY A 1 186 ? -1.480 6.504 6.968 1.00 65.12 186 GLY A CA 1
ATOM 1502 C C . GLY A 1 186 ? -0.581 7.442 6.146 1.00 65.12 186 GLY A C 1
ATOM 1503 O O . GLY A 1 186 ? 0.459 7.020 5.650 1.00 65.12 186 GLY A O 1
ATOM 1504 N N . SER A 1 187 ? -0.930 8.727 6.037 1.00 70.00 187 SER A N 1
ATOM 1505 C CA . SER A 1 187 ? -0.195 9.698 5.223 1.00 70.00 187 SER A CA 1
ATOM 1506 C C . SER A 1 187 ? -0.014 11.045 5.921 1.00 70.00 187 SER A C 1
ATOM 1508 O O . SER A 1 187 ? -0.762 11.422 6.827 1.00 70.00 187 SER A O 1
ATOM 1510 N N . THR A 1 188 ? 0.959 11.822 5.442 1.00 70.62 188 THR A N 1
ATOM 1511 C CA . THR A 1 188 ? 1.166 13.225 5.831 1.00 70.62 188 THR A CA 1
ATOM 1512 C C . THR A 1 188 ? 0.146 14.173 5.205 1.00 70.62 188 THR A C 1
ATOM 1514 O O . THR A 1 188 ? 0.232 15.374 5.441 1.00 70.62 188 THR A O 1
ATOM 1517 N N . TYR A 1 189 ? -0.852 13.673 4.465 1.00 72.69 189 TYR A N 1
ATOM 1518 C CA . TYR A 1 189 ? -1.824 14.495 3.739 1.00 72.69 189 TYR A CA 1
ATOM 1519 C C . TYR A 1 189 ? -2.526 15.521 4.636 1.00 72.69 189 TYR A C 1
ATOM 1521 O O . TYR A 1 189 ? -2.667 16.679 4.256 1.00 72.69 189 TYR A O 1
ATOM 1529 N N . ILE A 1 190 ? -2.943 15.131 5.846 1.00 69.19 190 ILE A N 1
ATOM 1530 C CA . ILE A 1 190 ? -3.593 16.064 6.782 1.00 69.19 190 ILE A CA 1
ATOM 1531 C C . ILE A 1 190 ? -2.610 17.166 7.200 1.00 69.19 190 ILE A C 1
ATOM 1533 O O . ILE A 1 190 ? -2.986 18.338 7.247 1.00 69.19 190 ILE A O 1
ATOM 1537 N N . CYS A 1 191 ? -1.341 16.824 7.433 1.00 71.19 191 CYS A N 1
ATOM 1538 C CA . CYS A 1 191 ? -0.290 17.798 7.719 1.00 71.19 191 CYS A CA 1
ATOM 1539 C C . CYS A 1 191 ? -0.059 18.728 6.517 1.00 71.19 191 CYS A C 1
ATOM 1541 O O . CYS A 1 191 ? -0.077 19.945 6.676 1.00 71.19 191 CYS A O 1
ATOM 1543 N N . GLU A 1 192 ? 0.082 18.186 5.306 1.00 77.44 192 GLU A N 1
ATOM 1544 C CA . GLU A 1 192 ? 0.278 18.943 4.060 1.00 77.44 192 GLU A CA 1
ATOM 1545 C C . GLU A 1 192 ? -0.900 19.877 3.754 1.00 77.44 192 GLU A C 1
ATOM 1547 O O . GLU A 1 192 ? -0.704 21.044 3.400 1.00 77.44 192 GLU A O 1
ATOM 1552 N N . GLN A 1 193 ? -2.132 19.404 3.955 1.00 74.44 193 GLN A N 1
ATOM 1553 C CA . GLN A 1 193 ? -3.345 20.208 3.841 1.00 74.44 193 GLN A CA 1
ATOM 1554 C C . GLN A 1 193 ? -3.355 21.329 4.887 1.00 74.44 193 GLN A C 1
ATOM 1556 O O . GLN A 1 193 ? -3.685 22.472 4.560 1.00 74.44 193 GLN A O 1
ATOM 1561 N N . THR A 1 194 ? -2.958 21.029 6.127 1.00 76.00 194 THR A N 1
ATOM 1562 C CA . THR A 1 194 ? -2.849 22.019 7.209 1.00 76.00 194 THR A CA 1
ATOM 1563 C C . THR A 1 194 ? -1.823 23.098 6.862 1.00 76.00 194 THR A C 1
ATOM 1565 O O . THR A 1 194 ? -2.138 24.284 6.942 1.00 76.00 194 THR A O 1
ATOM 1568 N N . PHE A 1 195 ? -0.633 22.719 6.388 1.00 78.00 195 PHE A N 1
ATOM 1569 C CA . PHE A 1 195 ? 0.406 23.662 5.959 1.00 78.00 195 PHE A CA 1
ATOM 1570 C C . PHE A 1 195 ? -0.016 24.494 4.746 1.00 78.00 195 PHE A C 1
ATOM 1572 O O . PHE A 1 195 ? 0.216 25.704 4.718 1.00 78.00 195 PHE A O 1
ATOM 1579 N N . SER A 1 196 ? -0.689 23.883 3.770 1.00 80.94 196 SER A N 1
ATOM 1580 C CA . SER A 1 196 ? -1.222 24.593 2.601 1.00 80.94 196 SER A CA 1
ATOM 1581 C C . SER A 1 196 ? -2.240 25.657 3.018 1.00 80.94 196 SER A C 1
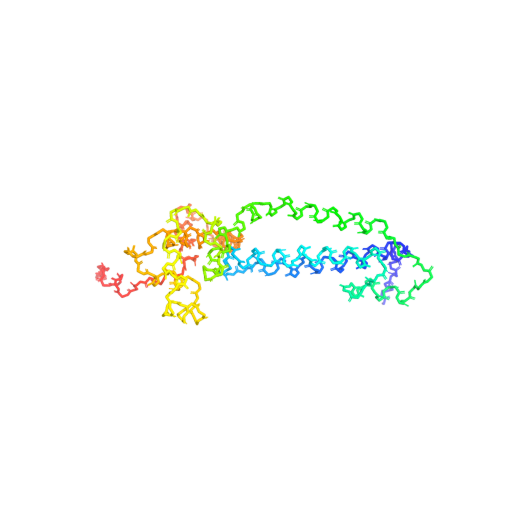ATOM 1583 O O . SER A 1 196 ? -2.173 26.803 2.571 1.00 80.94 196 SER A O 1
ATOM 1585 N N . ARG A 1 197 ? -3.137 25.317 3.950 1.00 76.62 197 ARG A N 1
ATOM 1586 C CA . ARG A 1 197 ? -4.119 26.253 4.520 1.00 76.62 197 ARG A CA 1
ATOM 1587 C C . ARG A 1 197 ? -3.460 27.332 5.372 1.00 76.62 197 ARG A C 1
ATOM 1589 O O . ARG A 1 197 ? -3.845 28.493 5.272 1.00 76.62 197 ARG A O 1
ATOM 1596 N N . MET A 1 198 ? -2.423 26.988 6.131 1.00 78.31 198 MET A N 1
ATOM 1597 C CA . MET A 1 198 ? -1.617 27.959 6.873 1.00 78.31 198 MET A CA 1
ATOM 1598 C C . MET A 1 198 ? -0.969 28.980 5.941 1.00 78.31 198 MET A C 1
ATOM 1600 O O . MET A 1 198 ? -1.024 30.174 6.223 1.00 78.31 198 MET A O 1
ATOM 1604 N N . LYS A 1 199 ? -0.403 28.536 4.813 1.00 75.88 199 LYS A N 1
ATOM 1605 C CA . LYS A 1 199 ? 0.199 29.423 3.809 1.00 75.88 199 LYS A CA 1
ATOM 1606 C C . LYS A 1 199 ? -0.831 30.381 3.204 1.00 75.88 199 LYS A C 1
ATOM 1608 O O . LYS A 1 199 ? -0.527 31.554 3.025 1.00 75.88 199 LYS A O 1
ATOM 1613 N N . LEU A 1 200 ? -2.051 29.908 2.941 1.00 72.06 200 LEU A N 1
ATOM 1614 C CA . LEU A 1 200 ? -3.155 30.760 2.479 1.00 72.06 200 LEU A CA 1
ATOM 1615 C C . LEU A 1 200 ? -3.634 31.748 3.554 1.00 72.06 200 LEU A C 1
ATOM 1617 O O . LEU A 1 200 ? -4.063 32.848 3.221 1.00 72.06 200 LEU A O 1
ATOM 1621 N N . GLN A 1 201 ? -3.569 31.380 4.836 1.00 65.94 201 GLN A N 1
ATOM 1622 C CA . GLN A 1 201 ? -4.001 32.242 5.943 1.00 65.94 201 GLN A CA 1
ATOM 1623 C C . GLN A 1 201 ? -2.932 33.259 6.384 1.00 65.94 201 GLN A C 1
ATOM 1625 O O . GLN A 1 201 ? -3.293 34.346 6.847 1.00 65.94 201 GLN A O 1
ATOM 1630 N N . LYS A 1 202 ? -1.640 32.938 6.224 1.00 63.12 202 LYS A N 1
ATOM 1631 C CA . LYS A 1 202 ? -0.497 33.847 6.415 1.00 63.12 202 LYS A CA 1
ATOM 1632 C C . LYS A 1 202 ? -0.194 34.604 5.114 1.00 63.12 202 LYS A C 1
ATOM 1634 O O . LYS A 1 202 ? 0.820 34.365 4.465 1.00 63.12 202 LYS A O 1
ATOM 1639 N N . THR A 1 203 ? -1.071 35.523 4.714 1.00 62.62 203 THR A N 1
ATOM 1640 C CA . THR A 1 203 ? -0.764 36.468 3.627 1.00 62.62 203 THR A CA 1
ATOM 1641 C C . THR A 1 203 ? 0.015 37.679 4.155 1.00 62.62 203 THR A C 1
ATOM 1643 O O . THR A 1 203 ? -0.170 38.061 5.313 1.00 62.62 203 THR A O 1
ATOM 1646 N N . PRO A 1 204 ? 0.832 38.355 3.320 1.00 56.88 204 PRO A N 1
ATOM 1647 C CA . PRO A 1 204 ? 1.561 39.569 3.713 1.00 56.88 204 PRO A CA 1
ATOM 1648 C C . PRO A 1 204 ? 0.661 40.701 4.239 1.00 56.88 204 PRO A C 1
ATOM 1650 O O . PRO A 1 204 ? 1.127 41.592 4.938 1.00 56.88 204 PRO A O 1
ATOM 1653 N N . MET A 1 205 ? -0.639 40.658 3.924 1.00 56.72 205 MET A N 1
ATOM 1654 C CA . MET A 1 205 ? -1.636 41.642 4.357 1.00 56.72 205 MET A CA 1
ATOM 1655 C C . MET A 1 205 ? -2.191 41.388 5.773 1.00 56.72 205 MET A C 1
ATOM 1657 O O . MET A 1 205 ? -2.917 42.227 6.300 1.00 56.72 205 MET A O 1
ATOM 1661 N N . ARG A 1 206 ? -1.866 40.253 6.411 1.00 59.28 206 ARG A N 1
ATOM 1662 C CA . ARG A 1 206 ? -2.283 39.902 7.784 1.00 59.28 206 ARG A CA 1
ATOM 1663 C C . ARG A 1 206 ? -1.120 40.054 8.769 1.00 59.28 206 ARG A C 1
ATOM 1665 O O . ARG A 1 206 ? -0.630 39.086 9.339 1.00 59.28 206 ARG A O 1
ATOM 1672 N N . SER A 1 207 ? -0.709 41.293 9.020 1.00 57.78 207 SER A N 1
ATOM 1673 C CA . SER A 1 207 ? 0.401 41.648 9.922 1.00 57.78 207 SER A CA 1
ATOM 1674 C C . SER A 1 207 ? 0.084 41.553 11.429 1.00 57.78 207 SER A C 1
ATOM 1676 O O . SER A 1 207 ? 0.954 41.832 12.246 1.00 57.78 207 SER A O 1
ATOM 1678 N N . ARG A 1 208 ? -1.140 41.152 11.822 1.00 61.97 208 ARG A N 1
ATOM 1679 C CA . ARG A 1 208 ? -1.609 41.106 13.230 1.00 61.97 208 ARG A CA 1
ATOM 1680 C C . ARG A 1 208 ? -2.077 39.730 13.727 1.00 61.97 208 ARG A C 1
ATOM 1682 O O . ARG A 1 208 ? -2.656 39.650 14.807 1.00 61.97 208 ARG A O 1
ATOM 1689 N N . LEU A 1 209 ? -1.878 38.650 12.969 1.00 67.88 209 LEU A N 1
ATOM 1690 C CA . LEU A 1 209 ? -2.255 37.314 13.444 1.00 67.88 209 LEU A CA 1
ATOM 1691 C C . LEU A 1 209 ? -1.252 36.819 14.489 1.00 67.88 209 LEU A C 1
ATOM 1693 O O . LEU A 1 209 ? -0.099 36.557 14.156 1.00 67.88 209 LEU A O 1
ATOM 1697 N N . THR A 1 210 ? -1.700 36.676 15.736 1.00 78.19 210 THR A N 1
ATOM 1698 C CA . THR A 1 210 ? -0.929 35.950 16.755 1.00 78.19 210 THR A CA 1
ATOM 1699 C C . THR A 1 210 ? -0.982 34.446 16.480 1.00 78.19 210 THR A C 1
ATOM 1701 O O . THR A 1 210 ? -1.861 33.963 15.755 1.00 78.19 210 THR A O 1
ATOM 1704 N N . ASP A 1 211 ? -0.066 33.694 17.087 1.00 76.56 211 ASP A N 1
ATOM 1705 C CA . ASP A 1 211 ? -0.022 32.236 16.947 1.00 76.56 211 ASP A CA 1
ATOM 1706 C C . ASP A 1 211 ? -1.300 31.554 17.463 1.00 76.56 211 ASP A C 1
ATOM 1708 O O . ASP A 1 211 ? -1.762 30.580 16.871 1.00 76.56 211 ASP A O 1
ATOM 1712 N N . GLU A 1 212 ? -1.932 32.103 18.503 1.00 81.19 212 GLU A N 1
ATOM 1713 C CA . GLU A 1 212 ? -3.206 31.611 19.040 1.00 81.19 212 GLU A CA 1
ATOM 1714 C C . GLU A 1 212 ? -4.353 31.769 18.029 1.00 81.19 212 GLU A C 1
ATOM 1716 O O . GLU A 1 212 ? -5.057 30.807 17.712 1.00 81.19 212 GLU A O 1
ATOM 1721 N N . HIS A 1 213 ? -4.491 32.952 17.420 1.00 78.75 213 HIS A N 1
ATOM 1722 C CA . HIS A 1 213 ? -5.497 33.178 16.377 1.00 78.75 213 HIS A CA 1
ATOM 1723 C C . HIS A 1 213 ? -5.273 32.268 15.166 1.00 78.75 213 HIS A C 1
ATOM 1725 O O . HIS A 1 213 ? -6.235 31.766 14.576 1.00 78.75 213 HIS A O 1
ATOM 1731 N N . LEU A 1 214 ? -4.009 32.031 14.800 1.00 77.69 214 LEU A N 1
ATOM 1732 C CA . LEU A 1 214 ? -3.660 31.125 13.712 1.00 77.69 214 LEU A CA 1
ATOM 1733 C C . LEU A 1 214 ? -4.037 29.685 14.059 1.00 77.69 214 LEU A C 1
ATOM 1735 O O . LEU A 1 214 ? -4.633 29.001 13.231 1.00 77.69 214 LEU A O 1
ATOM 1739 N N . HIS A 1 215 ? -3.739 29.238 15.278 1.00 79.69 215 HIS A N 1
ATOM 1740 C CA . HIS A 1 215 ? -4.114 27.914 15.761 1.00 79.69 215 HIS A CA 1
ATOM 1741 C C . HIS A 1 215 ? -5.633 27.690 15.680 1.00 79.69 215 HIS A C 1
ATOM 1743 O O . HIS A 1 215 ? -6.076 26.674 15.137 1.00 79.69 215 HIS A O 1
ATOM 1749 N N . HIS A 1 216 ? -6.441 28.654 16.134 1.00 81.44 216 HIS A N 1
ATOM 1750 C CA . HIS A 1 216 ? -7.903 28.578 16.025 1.00 81.44 216 HIS A CA 1
ATOM 1751 C C . HIS A 1 216 ? -8.385 28.555 14.569 1.00 81.44 216 HIS A C 1
ATOM 1753 O O . HIS A 1 216 ? -9.205 27.711 14.206 1.00 81.44 216 HIS A O 1
ATOM 1759 N N . CYS A 1 217 ? -7.843 29.430 13.715 1.00 78.75 217 CYS A N 1
ATOM 1760 C CA . CYS A 1 217 ? -8.190 29.481 12.292 1.00 78.75 217 CYS A CA 1
ATOM 1761 C C . CYS A 1 217 ? -7.817 28.190 11.552 1.00 78.75 217 CYS A C 1
ATOM 1763 O O . CYS A 1 217 ? -8.548 27.755 10.660 1.00 78.75 217 CYS A O 1
ATOM 1765 N N . LEU A 1 218 ? -6.696 27.566 11.917 1.00 79.31 218 LEU A N 1
ATOM 1766 C CA . LEU A 1 218 ? -6.284 26.282 11.365 1.00 79.31 218 LEU A CA 1
ATOM 1767 C C . LEU A 1 218 ? -7.202 25.162 11.835 1.00 79.31 218 LEU A C 1
ATOM 1769 O O . LEU A 1 218 ? -7.659 24.400 10.990 1.00 79.31 218 LEU A O 1
ATOM 1773 N N . ARG A 1 219 ? -7.541 25.100 13.131 1.00 79.69 219 ARG A N 1
ATOM 1774 C CA . ARG A 1 219 ? -8.501 24.119 13.670 1.00 79.69 219 ARG A CA 1
ATOM 1775 C C . ARG A 1 219 ? -9.857 24.202 12.980 1.00 79.69 219 ARG A C 1
ATOM 1777 O O . ARG A 1 219 ? -10.373 23.170 12.564 1.00 79.69 219 ARG A O 1
ATOM 1784 N N . LEU A 1 220 ? -10.398 25.411 12.818 1.00 78.50 220 LEU A N 1
ATOM 1785 C CA . LEU A 1 220 ? -11.660 25.639 12.109 1.00 78.50 220 LEU A CA 1
ATOM 1786 C C . LEU A 1 220 ? -11.573 25.271 10.634 1.00 78.50 220 LEU A C 1
ATOM 1788 O O . LEU A 1 220 ? -12.528 24.745 10.079 1.00 78.50 220 LEU A O 1
ATOM 1792 N N . ALA A 1 221 ? -10.435 25.526 9.991 1.00 74.50 221 ALA A N 1
ATOM 1793 C CA . ALA A 1 221 ? -10.270 25.106 8.616 1.00 74.50 221 ALA A CA 1
ATOM 1794 C C . ALA A 1 221 ? -10.276 23.571 8.543 1.00 74.50 221 ALA A C 1
ATOM 1796 O O . ALA A 1 221 ? -11.064 22.997 7.799 1.00 74.50 221 ALA A O 1
ATOM 1797 N N . VAL A 1 222 ? -9.374 22.894 9.253 1.00 74.62 222 VAL A N 1
ATOM 1798 C CA . VAL A 1 222 ? -9.086 21.462 9.043 1.00 74.62 222 VAL A CA 1
ATOM 1799 C C . VAL A 1 222 ? -10.099 20.511 9.680 1.00 74.62 222 VAL A C 1
ATOM 1801 O O . VAL A 1 222 ? -10.095 19.326 9.346 1.00 74.62 222 VAL A O 1
ATOM 1804 N N . THR A 1 223 ? -10.954 20.996 10.583 1.00 77.00 223 THR A N 1
ATOM 1805 C CA . THR A 1 223 ? -12.002 20.171 11.187 1.00 77.00 223 THR A CA 1
ATOM 1806 C C . THR A 1 223 ? -13.070 19.783 10.165 1.00 77.00 223 THR A C 1
ATOM 1808 O O . THR A 1 223 ? -13.419 20.559 9.279 1.00 77.00 223 THR A O 1
ATOM 1811 N N . ARG A 1 224 ? -13.602 18.564 10.301 1.00 75.06 224 ARG A N 1
ATOM 1812 C CA . ARG A 1 224 ? -14.839 18.137 9.624 1.00 75.06 224 ARG A CA 1
ATOM 1813 C C . ARG A 1 224 ? -16.064 18.251 10.529 1.00 75.06 224 ARG A C 1
ATOM 1815 O O . ARG A 1 224 ? -17.152 17.880 10.117 1.00 75.06 224 ARG A O 1
ATOM 1822 N N . MET A 1 225 ? -15.874 18.694 11.772 1.00 79.56 225 MET A N 1
ATOM 1823 C CA . MET A 1 225 ? -16.977 18.923 12.694 1.00 79.56 225 MET A CA 1
ATOM 1824 C C . MET A 1 225 ? -17.748 20.149 12.224 1.00 79.56 225 MET A C 1
ATOM 1826 O O . MET A 1 225 ? -17.171 21.232 12.105 1.00 79.56 225 MET A O 1
ATOM 1830 N N . GLU A 1 226 ? -19.038 19.974 11.978 1.00 78.19 226 GLU A N 1
ATOM 1831 C CA . GLU A 1 226 ? -19.924 21.090 11.690 1.00 78.19 226 GLU A CA 1
ATOM 1832 C C . GLU A 1 226 ? -20.307 21.767 13.012 1.00 78.19 226 GLU A C 1
ATOM 1834 O O . GLU A 1 226 ? -20.764 21.091 13.938 1.00 78.19 226 GLU A O 1
ATOM 1839 N N . PRO A 1 227 ? -20.069 23.081 13.159 1.00 78.69 227 PRO A N 1
ATOM 1840 C CA . PRO A 1 227 ? -20.514 23.797 14.341 1.00 78.69 227 PRO A CA 1
ATOM 1841 C C . PRO A 1 227 ? -22.042 23.866 14.347 1.00 78.69 227 PRO A C 1
ATOM 1843 O O . PRO A 1 227 ? -22.659 24.202 13.337 1.00 78.69 227 PRO A O 1
ATOM 1846 N N . ASP A 1 228 ? -22.652 23.618 15.503 1.00 85.06 228 ASP A N 1
ATOM 1847 C CA . ASP A 1 228 ? -24.080 23.857 15.695 1.00 85.06 228 ASP A CA 1
ATOM 1848 C C . ASP A 1 228 ? -24.334 25.368 15.814 1.00 85.06 228 ASP A C 1
ATOM 1850 O O . ASP A 1 228 ? -24.304 25.962 16.895 1.00 85.06 228 ASP A O 1
ATOM 1854 N N . ILE A 1 229 ? -24.524 26.015 14.662 1.00 84.50 229 ILE A N 1
ATOM 1855 C CA . ILE A 1 229 ? -24.730 27.465 14.563 1.00 84.50 229 ILE A CA 1
ATOM 1856 C C . ILE A 1 229 ? -26.002 27.886 15.311 1.00 84.50 229 ILE A C 1
ATOM 1858 O O . ILE A 1 229 ? -26.043 28.980 15.876 1.00 84.50 229 ILE A O 1
ATOM 1862 N N . GLN A 1 230 ? -27.029 27.034 15.352 1.00 85.31 230 GLN A N 1
ATOM 1863 C CA . GLN A 1 230 ? -28.283 27.345 16.041 1.00 85.31 230 GLN A CA 1
ATOM 1864 C C . GLN A 1 230 ? -28.075 27.377 17.554 1.00 85.31 230 GLN A C 1
ATOM 1866 O O . GLN A 1 230 ? -28.468 28.342 18.213 1.00 85.31 230 GLN A O 1
ATOM 1871 N N . LEU A 1 231 ? -27.374 26.381 18.097 1.00 87.88 231 LEU A N 1
ATOM 1872 C CA . LEU A 1 231 ? -27.003 26.380 19.507 1.00 87.88 231 LEU A CA 1
ATOM 1873 C C . LEU A 1 231 ? -26.130 27.594 19.848 1.00 87.88 231 LEU A C 1
ATOM 1875 O O . LEU A 1 231 ? -26.424 28.308 20.807 1.00 87.88 231 LEU A O 1
ATOM 1879 N N . LEU A 1 232 ? -25.110 27.879 19.034 1.00 83.75 232 LEU A N 1
ATOM 1880 C CA . LEU A 1 232 ? -24.204 29.011 19.258 1.00 83.75 232 LEU A CA 1
ATOM 1881 C C . LEU A 1 232 ? -24.940 30.356 19.241 1.00 83.75 232 LEU A C 1
ATOM 1883 O O . LEU A 1 232 ? -24.728 31.184 20.122 1.00 83.75 232 LEU A O 1
ATOM 1887 N N . THR A 1 233 ? -25.836 30.566 18.275 1.00 83.56 233 THR A N 1
ATOM 1888 C CA . THR A 1 233 ? -26.629 31.803 18.182 1.00 83.56 233 THR A CA 1
ATOM 1889 C C . THR A 1 233 ? -27.620 31.944 19.333 1.00 83.56 233 THR A C 1
ATOM 1891 O O . THR A 1 233 ? -27.784 33.049 19.841 1.00 83.56 233 THR A O 1
ATOM 1894 N N . SER A 1 234 ? -28.215 30.844 19.810 1.00 84.88 234 SER A N 1
ATOM 1895 C CA . SER A 1 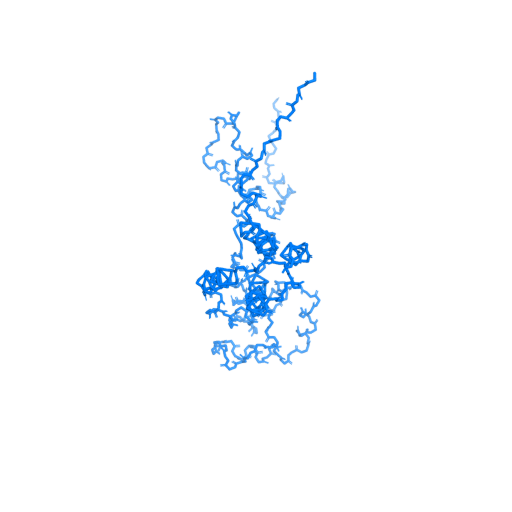234 ? -29.117 30.865 20.973 1.00 84.88 234 SER A CA 1
ATOM 1896 C C . SER A 1 234 ? -28.417 31.231 22.290 1.00 84.88 234 SER A C 1
ATOM 1898 O O . SER A 1 234 ? -29.048 31.763 23.200 1.00 84.88 234 SER A O 1
ATOM 1900 N N . GLN A 1 235 ? -27.109 30.969 22.387 1.00 85.06 235 GLN A N 1
ATOM 1901 C CA . GLN A 1 235 ? -26.285 31.266 23.562 1.00 85.06 235 GLN A CA 1
ATOM 1902 C C . GLN A 1 235 ? -25.648 32.663 23.514 1.00 85.06 235 GLN A C 1
ATOM 1904 O O . GLN A 1 235 ? -25.113 33.128 24.522 1.00 85.06 235 GLN A O 1
ATOM 1909 N N . MET A 1 236 ? -25.690 33.346 22.367 1.00 79.81 236 MET A N 1
ATOM 1910 C CA . MET A 1 236 ? -25.150 34.695 22.233 1.00 79.81 236 MET A CA 1
ATOM 1911 C C . MET A 1 236 ? -26.158 35.738 22.726 1.00 79.81 236 MET A C 1
ATOM 1913 O O . MET A 1 236 ? -27.266 35.858 22.209 1.00 79.81 236 MET A O 1
ATOM 1917 N N . GLN A 1 237 ? -25.746 36.549 23.703 1.00 73.12 237 GLN A N 1
ATOM 1918 C CA . GLN A 1 237 ? -26.502 37.728 24.119 1.00 73.12 237 GLN A CA 1
ATOM 1919 C C . GLN A 1 237 ? -26.478 38.761 22.986 1.00 73.12 237 GLN A C 1
ATOM 1921 O O . GLN A 1 237 ? -25.421 39.291 22.635 1.00 73.12 237 GLN A O 1
ATOM 1926 N N . ALA A 1 238 ? -27.640 39.050 22.399 1.00 68.25 238 ALA A N 1
ATOM 1927 C CA . ALA A 1 238 ? -27.762 40.128 21.429 1.00 68.25 238 ALA A CA 1
ATOM 1928 C C . ALA A 1 238 ? -27.441 41.458 22.124 1.00 68.25 238 ALA A C 1
ATOM 1930 O O . ALA A 1 238 ? -28.161 41.887 23.026 1.00 68.25 238 ALA A O 1
ATOM 1931 N N . HIS A 1 239 ? -26.356 42.115 21.713 1.00 62.75 239 HIS A N 1
ATOM 1932 C CA . HIS A 1 239 ? -26.118 43.498 22.098 1.00 62.75 239 HIS A CA 1
ATOM 1933 C C . HIS A 1 239 ? -27.185 44.355 21.419 1.00 62.75 239 HIS A C 1
ATOM 1935 O O . HIS A 1 239 ? -27.197 44.485 20.195 1.00 62.75 239 HIS A O 1
ATOM 1941 N N . SER A 1 240 ? -28.092 44.928 22.208 1.00 60.09 240 SER A N 1
ATOM 1942 C CA . SER A 1 240 ? -28.988 45.972 21.727 1.00 60.09 240 SER A CA 1
ATOM 1943 C C . SER A 1 240 ? -28.136 47.146 21.249 1.00 60.09 240 SER A C 1
ATOM 1945 O O . SER A 1 240 ? -27.384 47.731 22.030 1.00 60.09 240 SER A O 1
ATOM 1947 N N . SER A 1 241 ? -28.221 47.455 19.959 1.00 66.56 241 SER A N 1
ATOM 1948 C CA . SER A 1 241 ? -27.650 48.667 19.379 1.00 66.56 241 SER A CA 1
ATOM 1949 C C . SER A 1 241 ? -28.241 49.900 20.070 1.00 66.56 241 SER A C 1
ATOM 1951 O O . SER A 1 241 ? -29.462 49.980 20.220 1.00 66.56 241 SER A O 1
ATOM 1953 N N . HIS A 1 242 ? -27.367 50.812 20.502 1.00 45.31 242 HIS A N 1
ATOM 1954 C CA . HIS A 1 242 ? -27.724 52.137 21.014 1.00 45.31 242 HIS A CA 1
ATOM 1955 C C . HIS A 1 242 ? -28.138 53.087 19.892 1.00 45.31 242 HIS A C 1
ATOM 1957 O O . HIS A 1 242 ? -27.546 52.983 18.793 1.00 45.31 242 HIS A O 1
#

Mean predicted aligned error: 9.62 Å

Secondary structure (DSSP, 8-state):
---------GGGT-HHHHHHHHHHHHHHHHHHHHHHHH-STT--HHHHHHHHHHHHHHHHHHHHHHHTT--TT-HHHHHHHHH-TTSPP-HHHHHHHHHHHHHHHHHHTHHHHHTHHHHHHHH-GGGS-GGGS-HHHHHHHHHHHT-HHHHHHHTTS-HHHHHHHS-TTT-HHHHHHHHHHHHS---THHHHHHHHHHHHHS-TT-TT--HHHHHHHHHHHH--PPP-HHHHHHHS------

Foldseek 3Di:
DDPPPPPDDVLVVDLQSQLVVLLCVLVVVLVVVLVVQLDDPPDFQLSNLVSLVVSLVVLVVVLVCLVVVHCVSRVSNVVSCVVCVPDDRPSVVSSVVSVVVSVVSCVVCVVCVVCVLLSVCLVDLLPRDLVPDDPVQNVLSVVCNPDVVLVVVCVVDDSLVSLVPDDCVRGVPSSVSNVVRRPPDSDCNLVVVLVVVLVVVPDPVCPPDDPVNSVVVSCVVSDPDDDPVVVVVVPDDDDDDD

pLDDT: mean 87.77, std 12.44, range [38.59, 98.38]

Radius of gyration: 26.97 Å; Cα contacts (8 Å, |Δi|>4): 146; chains: 1; bounding box: 54×71×65 Å

Organism: Zoarces viviparus (NCBI:txid48416)